Protein AF-A0A504JRM8-F1 (afdb_monomer_lite)

Secondary structure (DSSP, 8-state):
-PPPPPPP--PPPPPP---PPP-PPPTT-PPPPHHHHHHHHHHHHHH-HHHHHHHHHHHHHTSS--HHHHHHHHHHHHHHSTTS-HHHHHHHHHHHHHHHHHHH--GGGSGGGHHHHHHHHHHHHTTSTT--S-B----HHHHHHHHHHHHHH-HHHHHHHHHHHHHTSS--HHHHHHHHHHHHHHSPPPTT-B-HHHHHHHHHHHHHHH--GGGSGGGHHHHHHHHHHIIIIIBTTB-HHHHHHHHHHHHH--

pLDDT: mean 73.64, std 19.09, range [27.38, 95.88]

Sequence (254 aa):
MKRPISQSEERPSPPFKIRATSPGRLWGIKEWTPEELRVILVSYSERFPEEWVAYLGSENDNGFISNAMNAHICSFIEGLFPGFHPKQYRAGAVDFRFANDSSFHFRLWQPENRYQRRKKWLAQIKTGSRSRNGGCEWTDEQTETFLEYMEKTCPDIWSAYRDSYNEVGFLGVGTIQAVKTHVAEVFSLPEDCDCGTIMFGLRELANRRYEFEMLKPENNKKRDVLENEWFNNWRGRITFDEWREQLRRRSIDN

Foldseek 3Di:
DDDDDDDDPPDDDDDDDDDDDDDDDDPPADDQDPVNLVVLQVVCCVVPVPLVVVVLCCCQVQVDDDPVSLVVSLVSSCVVPPDDDSVRSSVSSVVNVVVVCVVPVRPCVDPVNVVVNVVSVVVVVVVDDQAQPEADADDLVLLVVLLVCCVPPVVVLNCQVLVCCQQQNDHFPVSVVVSVVCSCVSDPDDPRHHHPNVVVSNVVSCCVVPVRNCPDPVNVVVNSVSVCCCPPPCVPPDGPVVVSVVSVVVVVVD

Structure (mmCIF, N/CA/C/O backbone):
data_AF-A0A504JRM8-F1
#
_entry.id   AF-A0A504JRM8-F1
#
loop_
_atom_site.group_PDB
_atom_site.id
_atom_site.type_symbol
_atom_site.label_atom_id
_atom_site.label_alt_id
_atom_site.label_comp_id
_atom_site.label_asym_id
_atom_site.label_entity_id
_atom_site.label_seq_id
_atom_site.pdbx_PDB_ins_code
_atom_site.Cartn_x
_atom_site.Cartn_y
_atom_site.Cartn_z
_atom_site.occupancy
_atom_site.B_iso_or_equiv
_atom_site.auth_seq_id
_atom_site.auth_comp_id
_atom_site.auth_asym_id
_atom_site.auth_atom_id
_atom_site.pdbx_PDB_model_num
ATOM 1 N N . MET A 1 1 ? -46.415 32.252 -18.548 1.00 37.38 1 MET A N 1
ATOM 2 C CA . MET A 1 1 ? -45.073 32.876 -18.515 1.00 37.38 1 MET A CA 1
ATOM 3 C C . MET A 1 1 ? -44.223 32.152 -17.478 1.00 37.38 1 MET A C 1
ATOM 5 O O . MET A 1 1 ? -44.506 32.269 -16.294 1.00 37.38 1 MET A O 1
ATOM 9 N N . LYS A 1 2 ? -43.261 31.329 -17.916 1.00 34.09 2 LYS A N 1
ATOM 10 C CA . LYS A 1 2 ? -42.306 30.634 -17.036 1.00 34.09 2 LYS A CA 1
ATOM 11 C C . LYS A 1 2 ? -41.091 31.545 -16.830 1.00 34.09 2 LYS A C 1
ATOM 13 O O . LYS A 1 2 ? -40.550 32.048 -17.809 1.00 34.09 2 LYS A O 1
ATOM 18 N N . ARG A 1 3 ? -40.703 31.778 -15.573 1.00 31.77 3 ARG A N 1
ATOM 19 C CA . ARG A 1 3 ? -39.453 32.472 -15.223 1.00 31.77 3 ARG A CA 1
ATOM 20 C C . ARG A 1 3 ? -38.261 31.577 -15.601 1.00 31.77 3 ARG A C 1
ATOM 22 O O . ARG A 1 3 ? -38.372 30.363 -15.421 1.00 31.77 3 ARG A O 1
ATOM 29 N N . PRO A 1 4 ? -37.157 32.134 -16.120 1.00 32.69 4 PRO A N 1
ATOM 30 C CA . PRO A 1 4 ? -35.960 31.359 -16.407 1.00 32.69 4 PRO A CA 1
ATOM 31 C C . PRO A 1 4 ? -35.308 30.908 -15.097 1.00 32.69 4 PRO A C 1
ATOM 33 O O . PRO A 1 4 ? -35.210 31.673 -14.137 1.00 32.69 4 PRO A O 1
ATOM 36 N N . ILE A 1 5 ? -34.906 29.640 -15.068 1.00 38.12 5 ILE A N 1
ATOM 37 C CA . ILE A 1 5 ? -34.126 29.040 -13.989 1.00 38.12 5 ILE A CA 1
ATOM 38 C C . ILE A 1 5 ? -32.742 29.690 -14.023 1.00 38.12 5 ILE A C 1
ATOM 40 O O . ILE A 1 5 ? -32.076 29.692 -15.057 1.00 38.12 5 ILE A O 1
ATOM 44 N N . SER A 1 6 ? -32.368 30.282 -12.891 1.00 31.78 6 SER A N 1
ATOM 45 C CA . SER A 1 6 ? -31.042 30.825 -12.612 1.00 31.78 6 SER A CA 1
ATOM 46 C C . SER A 1 6 ? -29.978 29.787 -12.948 1.00 31.78 6 SER A C 1
ATOM 48 O O . SER A 1 6 ? -30.025 28.673 -12.431 1.00 31.78 6 SER A O 1
ATOM 50 N N . GLN A 1 7 ? -29.025 30.167 -13.798 1.00 33.75 7 GLN A N 1
ATOM 51 C CA . GLN A 1 7 ? -27.789 29.423 -14.004 1.00 33.75 7 GLN A CA 1
ATOM 52 C C . GLN A 1 7 ? -27.130 29.236 -12.634 1.00 33.75 7 GLN A C 1
ATOM 54 O O . GLN A 1 7 ? -26.836 30.209 -11.941 1.00 33.75 7 GLN A O 1
ATOM 59 N N . SER A 1 8 ? -26.990 27.986 -12.204 1.00 35.31 8 SER A N 1
ATOM 60 C CA . SER A 1 8 ? -26.153 27.631 -11.068 1.00 35.31 8 SER A CA 1
ATOM 61 C C . SER A 1 8 ? -24.718 27.987 -11.433 1.00 35.31 8 SER A C 1
ATOM 63 O O . SER A 1 8 ? -24.188 27.456 -12.407 1.00 35.31 8 SER A O 1
ATOM 65 N N . GLU A 1 9 ? -24.113 28.900 -10.680 1.00 33.00 9 GLU A N 1
ATOM 66 C CA . GLU A 1 9 ? -22.687 29.200 -10.758 1.00 33.00 9 GLU A CA 1
ATOM 67 C C . GLU A 1 9 ? -21.890 27.901 -10.547 1.00 33.00 9 GLU A C 1
ATOM 69 O O . GLU A 1 9 ? -21.820 27.373 -9.435 1.00 33.00 9 GLU A O 1
ATOM 74 N N . GLU A 1 10 ? -21.306 27.363 -11.620 1.00 33.94 10 GLU A N 1
ATOM 75 C CA . GLU A 1 10 ? -20.266 26.338 -11.537 1.00 33.94 10 GLU A CA 1
ATOM 76 C C . GLU A 1 10 ? -19.080 26.936 -10.776 1.00 33.94 10 GLU A C 1
ATOM 78 O O . GLU A 1 10 ? -18.297 27.725 -11.309 1.00 33.94 10 GLU A O 1
ATOM 83 N N . ARG A 1 11 ? -18.958 26.594 -9.491 1.00 32.41 11 ARG A N 1
ATOM 84 C CA . ARG A 1 11 ? -17.777 26.945 -8.703 1.00 32.41 11 ARG A CA 1
ATOM 85 C C . ARG A 1 11 ? -16.588 26.123 -9.216 1.00 32.41 11 ARG A C 1
ATOM 87 O O . ARG A 1 11 ? -16.664 24.894 -9.185 1.00 32.41 11 ARG A O 1
ATOM 94 N N . PRO A 1 12 ? -15.484 26.751 -9.655 1.00 32.44 12 PRO A N 1
ATOM 95 C CA . PRO A 1 12 ? -14.299 26.022 -10.088 1.00 32.44 12 PRO A CA 1
ATOM 96 C C . PRO A 1 12 ? -13.675 25.273 -8.902 1.00 32.44 12 PRO A C 1
ATOM 98 O O . PRO A 1 12 ? -13.418 25.860 -7.850 1.00 32.44 12 PRO A O 1
ATOM 101 N N . SER A 1 13 ? -13.436 23.970 -9.067 1.00 35.25 13 SER A N 1
ATOM 102 C CA . SER A 1 13 ? -12.773 23.138 -8.057 1.00 35.25 13 SER A CA 1
ATOM 103 C C . SER A 1 13 ? -11.339 23.634 -7.789 1.00 35.25 13 SER A C 1
ATOM 105 O O . SER A 1 13 ? -10.616 23.942 -8.742 1.00 35.25 13 SER A O 1
ATOM 107 N N . PRO A 1 14 ? -10.893 23.717 -6.521 1.00 32.62 14 PRO A N 1
ATOM 108 C CA . PRO A 1 14 ? -9.558 24.210 -6.187 1.00 32.62 14 PRO A CA 1
ATOM 109 C C . PRO A 1 14 ? -8.444 23.215 -6.589 1.00 32.62 14 PRO A C 1
ATOM 111 O O . PRO A 1 14 ? -8.686 22.011 -6.680 1.00 32.62 14 PRO A O 1
ATOM 114 N N . PRO A 1 15 ? -7.207 23.693 -6.842 1.00 34.44 15 PRO A N 1
ATOM 115 C CA . PRO A 1 15 ? -6.129 22.883 -7.412 1.00 34.44 15 PRO A CA 1
ATOM 116 C C . PRO A 1 15 ? -5.452 21.962 -6.379 1.00 34.44 15 PRO A C 1
ATOM 118 O O . PRO A 1 15 ? -4.882 22.427 -5.392 1.00 34.44 15 PRO A O 1
ATOM 121 N N . PHE A 1 16 ? -5.443 20.654 -6.650 1.00 30.84 16 PHE A N 1
ATOM 122 C CA . PHE A 1 16 ? -4.738 19.628 -5.866 1.00 30.84 16 PHE A CA 1
ATOM 123 C C . PHE A 1 16 ? -3.201 19.781 -5.925 1.00 30.84 16 PHE A C 1
ATOM 125 O O . PHE A 1 16 ? -2.637 20.125 -6.970 1.00 30.84 16 PHE A O 1
ATOM 132 N N . LYS A 1 17 ? -2.495 19.473 -4.823 1.00 28.88 17 LYS A N 1
ATOM 133 C CA . LYS A 1 17 ? -1.019 19.475 -4.729 1.00 28.88 17 LYS A CA 1
ATOM 134 C C . LYS A 1 17 ? -0.477 18.057 -4.527 1.00 28.88 17 LYS A C 1
ATOM 136 O O . LYS A 1 17 ? -0.634 17.480 -3.467 1.00 28.88 17 LYS A O 1
ATOM 141 N N . ILE A 1 18 ? 0.272 17.549 -5.504 1.00 28.19 18 ILE A N 1
ATOM 142 C CA . ILE A 1 18 ? 0.952 16.244 -5.430 1.00 28.19 18 ILE A CA 1
ATOM 143 C C . ILE A 1 18 ? 2.303 16.403 -4.708 1.00 28.19 18 ILE A C 1
ATOM 145 O O . ILE A 1 18 ? 3.135 17.205 -5.148 1.00 28.19 18 ILE A O 1
ATOM 149 N N . ARG A 1 19 ? 2.574 15.620 -3.651 1.00 29.98 19 ARG A N 1
ATOM 150 C CA . ARG A 1 19 ? 3.914 15.509 -3.033 1.00 29.98 19 ARG A CA 1
ATOM 151 C C . ARG A 1 19 ? 4.417 14.067 -2.911 1.00 29.98 19 ARG A C 1
ATOM 153 O O . ARG A 1 19 ? 3.665 13.107 -2.942 1.00 29.98 19 ARG A O 1
ATOM 160 N N . ALA A 1 20 ? 5.746 13.983 -2.874 1.00 28.62 20 ALA A N 1
ATOM 161 C CA . ALA A 1 20 ? 6.595 12.820 -3.100 1.00 28.62 20 ALA A CA 1
ATOM 162 C C . ALA A 1 20 ? 6.548 11.757 -1.988 1.00 28.62 20 ALA A C 1
ATOM 164 O O . ALA A 1 20 ? 6.492 12.079 -0.806 1.00 28.62 20 ALA A O 1
ATOM 165 N N . THR A 1 21 ? 6.671 10.493 -2.392 1.00 29.95 21 THR A N 1
ATOM 166 C CA . THR A 1 21 ? 6.822 9.316 -1.526 1.00 29.95 21 THR A CA 1
ATOM 167 C C . THR A 1 21 ? 8.210 9.272 -0.872 1.00 29.95 21 THR A C 1
ATOM 169 O O . THR A 1 21 ? 9.218 9.221 -1.580 1.00 29.95 21 THR A O 1
ATOM 172 N N . SER A 1 22 ? 8.259 9.253 0.464 1.00 27.38 22 SER A N 1
ATOM 173 C CA . SER A 1 22 ? 9.453 8.927 1.266 1.00 27.38 22 SER A CA 1
ATOM 174 C C . SER A 1 22 ? 9.619 7.405 1.440 1.00 27.38 22 SER A C 1
ATOM 176 O O . SER A 1 22 ? 8.614 6.691 1.461 1.00 27.38 22 SER A O 1
ATOM 178 N N . PRO A 1 23 ? 10.855 6.887 1.600 1.00 33.84 23 PRO A N 1
ATOM 179 C CA . PRO A 1 23 ? 11.131 5.456 1.696 1.00 33.84 23 PRO A CA 1
ATOM 180 C C . PRO A 1 23 ? 10.987 4.977 3.149 1.00 33.84 23 PRO A C 1
ATOM 182 O O . PRO A 1 23 ? 11.908 5.094 3.953 1.00 33.84 23 PRO A O 1
ATOM 185 N N . GLY A 1 24 ? 9.817 4.454 3.510 1.00 29.56 24 GLY A N 1
ATOM 186 C CA . GLY A 1 24 ? 9.640 3.713 4.761 1.00 29.56 24 GLY A CA 1
ATOM 187 C C . GLY A 1 24 ? 10.030 2.246 4.574 1.00 29.56 24 GLY A C 1
ATOM 188 O O . GLY A 1 24 ? 9.552 1.608 3.639 1.00 29.56 24 GLY A O 1
ATOM 189 N N . ARG A 1 25 ? 10.872 1.699 5.464 1.00 35.66 25 ARG A N 1
ATOM 190 C CA . ARG A 1 25 ? 11.084 0.246 5.608 1.00 35.66 25 ARG A CA 1
ATOM 191 C C . ARG A 1 25 ? 9.723 -0.440 5.771 1.00 35.66 25 ARG A C 1
ATOM 193 O O . ARG A 1 25 ? 9.006 -0.170 6.731 1.00 35.66 25 ARG A O 1
ATOM 200 N N . LEU A 1 26 ? 9.372 -1.307 4.829 1.00 41.09 26 LEU A N 1
ATOM 201 C CA . LEU A 1 26 ? 8.139 -2.089 4.856 1.00 41.09 26 LEU A CA 1
ATOM 202 C C . LEU A 1 26 ? 8.346 -3.319 5.756 1.00 41.09 26 LEU A C 1
ATOM 204 O O . LEU A 1 26 ? 9.207 -4.155 5.485 1.00 41.09 26 LEU A O 1
ATOM 208 N N . TRP A 1 27 ? 7.575 -3.427 6.838 1.00 40.16 27 TRP A N 1
ATOM 209 C CA . TRP A 1 27 ? 7.616 -4.568 7.756 1.00 40.16 27 TRP A CA 1
ATOM 210 C C . TRP A 1 27 ? 7.167 -5.864 7.067 1.00 40.16 27 TRP A C 1
ATOM 212 O O . TRP A 1 27 ? 6.291 -5.871 6.201 1.00 40.16 27 TRP A O 1
ATOM 222 N N . GLY A 1 28 ? 7.783 -6.990 7.443 1.00 53.06 28 GLY A N 1
ATOM 223 C CA . GLY A 1 28 ? 7.467 -8.297 6.863 1.00 53.06 28 GLY A CA 1
ATOM 224 C C . GLY A 1 28 ? 7.901 -8.449 5.405 1.00 53.06 28 GLY A C 1
ATOM 225 O O . GLY A 1 28 ? 7.332 -9.290 4.704 1.00 53.06 28 GLY A O 1
ATOM 226 N N . ILE A 1 29 ? 8.872 -7.651 4.948 1.00 60.09 29 ILE A N 1
ATOM 227 C CA . ILE A 1 29 ? 9.559 -7.819 3.669 1.00 60.09 29 ILE A CA 1
ATOM 228 C C . ILE A 1 29 ? 10.956 -8.406 3.911 1.00 60.09 29 ILE A C 1
ATOM 230 O O . ILE A 1 29 ? 11.669 -7.954 4.802 1.00 60.09 29 ILE A O 1
ATOM 234 N N . LYS A 1 30 ? 11.323 -9.443 3.152 1.00 69.88 30 LYS A N 1
ATOM 235 C CA . LYS A 1 30 ? 12.662 -10.031 3.130 1.00 69.88 30 LYS A CA 1
ATOM 236 C C . LYS A 1 30 ? 13.638 -8.950 2.691 1.00 69.88 30 LYS A C 1
ATOM 238 O O . LYS A 1 30 ? 13.468 -8.365 1.626 1.00 69.88 30 LYS A O 1
ATOM 243 N N . GLU A 1 31 ? 14.666 -8.738 3.498 1.00 73.19 31 GLU A N 1
ATOM 244 C CA . GLU A 1 31 ? 15.833 -7.977 3.076 1.00 73.19 31 GLU A CA 1
ATOM 245 C C . GLU A 1 31 ? 16.634 -8.851 2.101 1.00 73.19 31 GLU A C 1
ATOM 247 O O . GLU A 1 31 ? 17.043 -9.968 2.439 1.00 73.19 31 GLU A O 1
ATOM 252 N N . TRP A 1 32 ? 16.762 -8.382 0.860 1.00 77.19 32 TRP A N 1
ATOM 253 C CA . TRP A 1 32 ? 17.572 -9.029 -0.166 1.00 77.19 32 TRP A CA 1
ATOM 254 C C . TRP A 1 32 ? 19.021 -8.613 0.036 1.00 77.19 32 TRP A C 1
ATOM 256 O O . TRP A 1 32 ? 19.345 -7.426 -0.039 1.00 77.19 32 TRP A O 1
ATOM 266 N N . THR A 1 33 ? 19.895 -9.571 0.339 1.00 83.19 33 THR A N 1
ATOM 267 C CA . THR A 1 33 ? 21.290 -9.229 0.631 1.00 83.19 33 THR A CA 1
ATOM 268 C C . THR A 1 33 ? 22.030 -8.829 -0.649 1.00 83.19 33 THR A C 1
ATOM 270 O O . THR A 1 33 ? 21.639 -9.237 -1.748 1.00 83.19 33 THR A O 1
ATOM 273 N N . PRO A 1 34 ? 23.134 -8.066 -0.552 1.00 80.38 34 PRO A N 1
ATOM 274 C CA . PRO A 1 34 ? 23.966 -7.749 -1.712 1.00 80.38 34 PRO A CA 1
ATOM 275 C C . PRO A 1 34 ? 24.439 -8.988 -2.490 1.00 80.38 34 PRO A C 1
ATOM 277 O O . PRO A 1 34 ? 24.549 -8.948 -3.715 1.00 80.38 34 PRO A O 1
ATOM 280 N N . GLU A 1 35 ? 24.701 -10.099 -1.800 1.00 84.12 35 GLU A N 1
ATOM 281 C CA . GLU A 1 35 ? 25.098 -11.374 -2.401 1.00 84.12 35 GLU A CA 1
ATOM 282 C C . GLU A 1 35 ? 23.948 -11.999 -3.192 1.00 84.12 35 GLU A C 1
ATOM 284 O O . GLU A 1 35 ? 24.145 -12.402 -4.338 1.00 84.12 35 GLU A O 1
ATOM 289 N N . GLU A 1 36 ? 22.742 -12.035 -2.619 1.00 81.75 36 GLU A N 1
ATOM 290 C CA . GLU A 1 36 ? 21.542 -12.524 -3.304 1.00 81.75 36 GLU A CA 1
ATOM 291 C C . GLU A 1 36 ? 21.235 -11.668 -4.536 1.00 81.75 36 GLU A C 1
ATOM 293 O O . GLU A 1 36 ? 21.012 -12.203 -5.621 1.00 81.75 36 GLU A O 1
ATOM 298 N N . LEU A 1 37 ? 21.309 -10.341 -4.405 1.00 85.69 37 LEU A N 1
ATOM 299 C CA . LEU A 1 37 ? 21.118 -9.415 -5.520 1.00 85.69 37 LEU A CA 1
ATOM 300 C C . LEU A 1 37 ? 22.161 -9.627 -6.617 1.00 85.69 37 LEU A C 1
ATOM 302 O O . LEU A 1 37 ? 21.804 -9.641 -7.792 1.00 85.69 37 LEU A O 1
ATOM 306 N N . ARG A 1 38 ? 23.429 -9.867 -6.267 1.00 87.25 38 ARG A N 1
ATOM 307 C CA . ARG A 1 38 ? 24.468 -10.199 -7.251 1.00 87.25 38 ARG A CA 1
ATOM 308 C C . ARG A 1 38 ? 24.140 -11.491 -7.999 1.00 87.25 38 ARG A C 1
ATOM 310 O O . ARG A 1 38 ? 24.273 -11.519 -9.220 1.00 87.25 38 ARG A O 1
ATOM 317 N N . VAL A 1 39 ? 23.697 -12.534 -7.294 1.00 92.88 39 VAL A N 1
ATOM 318 C CA . VAL A 1 39 ? 23.280 -13.801 -7.919 1.00 92.88 39 VAL A CA 1
ATOM 319 C C . VAL A 1 39 ? 22.121 -13.569 -8.883 1.00 92.88 39 VAL A C 1
ATOM 321 O O . VAL A 1 39 ? 22.179 -14.054 -10.012 1.00 92.88 39 VAL A O 1
ATOM 324 N N . ILE A 1 40 ? 21.105 -12.800 -8.478 1.00 90.94 40 ILE A N 1
ATOM 325 C CA . ILE A 1 40 ? 19.962 -12.462 -9.337 1.00 90.94 40 ILE A CA 1
ATOM 326 C C . ILE A 1 40 ? 20.442 -11.709 -10.579 1.00 90.94 40 ILE A C 1
ATOM 328 O O . ILE A 1 40 ? 20.085 -12.092 -11.687 1.00 90.94 40 ILE A O 1
ATOM 332 N N . LEU A 1 41 ? 21.259 -10.667 -10.412 1.00 90.56 41 LEU A N 1
ATOM 333 C CA . LEU A 1 41 ? 21.730 -9.815 -11.506 1.00 90.56 41 LEU A CA 1
ATOM 334 C C . LEU A 1 41 ? 22.521 -10.592 -12.556 1.00 90.56 41 LEU A C 1
ATOM 336 O O . LEU A 1 41 ? 22.186 -10.525 -13.736 1.00 90.56 41 LEU A O 1
ATOM 340 N N . VAL A 1 42 ? 23.538 -11.341 -12.121 1.00 92.94 42 VAL A N 1
ATOM 341 C CA . VAL A 1 42 ? 24.389 -12.135 -13.018 1.00 92.94 42 VAL A CA 1
ATOM 342 C C . VAL A 1 42 ? 23.564 -13.219 -13.706 1.00 92.94 42 VAL A C 1
ATOM 344 O O . VAL A 1 42 ? 23.589 -13.343 -14.925 1.00 92.94 42 VAL A O 1
ATOM 347 N N . SER A 1 43 ? 22.752 -13.953 -12.943 1.00 93.81 43 SER A N 1
ATOM 348 C CA . SER A 1 43 ? 21.949 -15.036 -13.513 1.00 93.81 43 SER A CA 1
ATOM 349 C C . SER A 1 43 ? 20.880 -14.519 -14.481 1.00 93.81 43 SER A C 1
ATOM 351 O O . SER A 1 43 ? 20.549 -15.211 -15.441 1.00 93.81 43 SER A O 1
ATOM 353 N N . TYR A 1 44 ? 20.311 -13.332 -14.235 1.00 94.69 44 TYR A N 1
ATOM 354 C CA . TYR A 1 44 ? 19.308 -12.733 -15.117 1.00 94.69 44 TYR A CA 1
ATOM 355 C C . TYR A 1 44 ? 19.935 -12.277 -16.435 1.00 94.69 44 TYR A C 1
ATOM 357 O O . TYR A 1 44 ? 19.404 -12.598 -17.495 1.00 94.69 44 TYR A O 1
ATOM 365 N N . SER A 1 45 ? 21.073 -11.575 -16.384 1.00 94.00 45 SER A N 1
ATOM 366 C CA . SER A 1 45 ? 21.739 -11.066 -17.589 1.00 94.00 45 SER A CA 1
ATOM 367 C C . SER A 1 45 ? 22.310 -12.181 -18.470 1.00 94.00 45 SER A C 1
ATOM 369 O O . SER A 1 45 ? 22.296 -12.051 -19.692 1.00 94.00 45 SER A O 1
ATOM 371 N N . GLU A 1 46 ? 22.756 -13.291 -17.876 1.00 94.69 46 GLU A N 1
ATOM 372 C CA . GLU A 1 46 ? 23.250 -14.460 -18.612 1.00 94.69 46 GLU A CA 1
ATOM 373 C C . GLU A 1 46 ? 22.125 -15.281 -19.255 1.00 94.69 46 GLU A C 1
ATOM 375 O O . GLU A 1 46 ? 22.276 -15.762 -20.378 1.00 94.69 46 GLU A O 1
ATOM 380 N N . ARG A 1 47 ? 20.995 -15.466 -18.557 1.00 95.06 47 ARG A N 1
ATOM 381 C CA . ARG A 1 47 ? 19.889 -16.318 -19.035 1.00 95.06 47 ARG A CA 1
ATOM 382 C C . ARG A 1 47 ? 18.930 -15.601 -19.980 1.00 95.06 47 ARG A C 1
ATOM 384 O O . ARG A 1 47 ? 18.315 -16.266 -20.808 1.00 95.06 47 ARG A O 1
ATOM 391 N N . PHE A 1 48 ? 18.805 -14.282 -19.850 1.00 95.25 48 PHE A N 1
ATOM 392 C CA . PHE A 1 48 ? 17.850 -13.459 -20.596 1.00 95.25 48 PHE A CA 1
ATOM 393 C C . PHE A 1 48 ? 18.540 -12.230 -21.207 1.00 95.25 48 PHE A C 1
ATOM 395 O O . PHE A 1 48 ? 18.264 -11.096 -20.805 1.00 95.25 48 PHE A O 1
ATOM 402 N N . PRO A 1 49 ? 19.489 -12.417 -22.144 1.00 94.31 49 PRO A N 1
ATOM 403 C CA . PRO A 1 49 ? 20.297 -11.318 -22.669 1.00 94.31 49 PRO A CA 1
ATOM 404 C C . PRO A 1 49 ? 19.469 -10.278 -23.441 1.00 94.31 49 PRO A C 1
ATOM 406 O O . PRO A 1 49 ? 19.763 -9.085 -23.371 1.00 94.31 49 PRO A O 1
ATOM 409 N N . GLU A 1 50 ? 18.415 -10.692 -24.147 1.00 93.81 50 GLU A N 1
ATOM 410 C CA . GLU A 1 50 ? 17.552 -9.777 -24.904 1.00 93.81 50 GLU A CA 1
ATOM 411 C C . GLU A 1 50 ? 16.663 -8.947 -23.969 1.00 93.81 50 GLU A C 1
ATOM 413 O O . GLU A 1 50 ? 16.589 -7.720 -24.085 1.00 93.81 50 GLU A O 1
ATOM 418 N N . GLU A 1 51 ? 16.045 -9.593 -22.981 1.00 92.31 51 GLU A N 1
ATOM 419 C CA . GLU A 1 51 ? 15.247 -8.937 -21.951 1.00 92.31 51 GLU A CA 1
ATOM 420 C C . GLU A 1 51 ? 16.107 -8.028 -21.077 1.00 92.31 51 GLU A C 1
ATOM 422 O O . GLU A 1 51 ? 15.635 -6.981 -20.636 1.00 92.31 51 GLU A O 1
ATOM 427 N N . TRP A 1 52 ? 17.368 -8.393 -20.846 1.00 92.94 52 TRP A N 1
ATOM 428 C CA . TRP A 1 52 ? 18.342 -7.567 -20.145 1.00 92.94 52 TRP A CA 1
ATOM 429 C C . TRP A 1 52 ? 18.650 -6.275 -20.904 1.00 92.94 52 TRP A C 1
ATOM 431 O O . TRP A 1 52 ? 18.579 -5.190 -20.324 1.00 92.94 52 TRP A O 1
ATOM 441 N N . VAL A 1 53 ? 18.910 -6.357 -22.212 1.00 93.19 53 VAL A N 1
ATOM 442 C CA . VAL A 1 53 ? 19.100 -5.167 -23.057 1.00 93.19 53 VAL A CA 1
ATOM 443 C C . VAL A 1 53 ? 17.832 -4.307 -23.073 1.00 93.19 53 VAL A C 1
ATOM 445 O O . VAL A 1 53 ? 17.909 -3.088 -22.897 1.00 93.19 53 VAL A O 1
ATOM 448 N N . ALA A 1 54 ? 16.656 -4.924 -23.209 1.00 89.19 54 ALA A N 1
ATOM 449 C CA . ALA A 1 54 ? 15.376 -4.217 -23.181 1.00 89.19 54 ALA A CA 1
ATOM 450 C C . ALA A 1 54 ? 15.095 -3.552 -21.820 1.00 89.19 54 ALA A C 1
ATOM 452 O O . ALA A 1 54 ? 14.559 -2.439 -21.768 1.00 89.19 54 ALA A O 1
ATOM 453 N N . TYR A 1 55 ? 15.470 -4.208 -20.720 1.00 90.25 55 TYR A N 1
ATOM 454 C CA . TYR A 1 55 ? 15.397 -3.682 -19.360 1.00 90.25 55 TYR A CA 1
ATOM 455 C C . TYR A 1 55 ? 16.279 -2.438 -19.200 1.00 90.25 55 TYR A C 1
ATOM 457 O O . TYR A 1 55 ? 15.771 -1.384 -18.812 1.00 90.25 55 TYR A O 1
ATOM 465 N N . LEU A 1 56 ? 17.564 -2.530 -19.564 1.00 90.62 56 LEU A N 1
ATOM 466 C CA . LEU A 1 56 ? 18.509 -1.414 -19.461 1.00 90.62 56 LEU A CA 1
ATOM 467 C C . LEU A 1 56 ? 18.066 -0.219 -20.313 1.00 90.62 56 LEU A C 1
ATOM 469 O O . LEU A 1 56 ? 18.068 0.913 -19.828 1.00 90.62 56 LEU A O 1
ATOM 473 N N . GLY A 1 57 ? 17.623 -0.469 -21.550 1.00 86.31 57 GLY A N 1
ATOM 474 C CA . GLY A 1 57 ? 17.066 0.570 -22.417 1.00 86.31 57 GLY A CA 1
ATOM 475 C C . GLY A 1 57 ? 15.825 1.222 -21.805 1.00 86.31 57 GLY A C 1
ATOM 476 O O . GLY A 1 57 ? 15.716 2.444 -21.766 1.00 86.31 57 GLY A O 1
ATOM 477 N N . SER A 1 58 ? 14.913 0.431 -21.236 1.00 80.44 58 SER A N 1
ATOM 478 C CA . SER A 1 58 ? 13.698 0.956 -20.600 1.00 80.44 58 SER A CA 1
ATOM 479 C C . SER A 1 58 ? 14.003 1.816 -19.371 1.00 80.44 58 SER A C 1
ATOM 481 O O . SER A 1 58 ? 13.444 2.905 -19.229 1.00 80.44 58 SER A O 1
ATOM 483 N N . GLU A 1 59 ? 14.907 1.386 -18.494 1.00 80.25 59 GLU A N 1
ATOM 484 C CA . GLU A 1 59 ? 15.272 2.169 -17.309 1.00 80.25 59 GLU A CA 1
ATOM 485 C C . GLU A 1 59 ? 16.042 3.444 -17.665 1.00 80.25 59 GLU A C 1
ATOM 487 O O . GLU A 1 59 ? 15.748 4.515 -17.124 1.00 80.25 59 GLU A O 1
ATOM 492 N N . ASN A 1 60 ? 16.969 3.372 -18.621 1.00 80.00 60 ASN A N 1
ATOM 493 C CA . ASN A 1 60 ? 17.738 4.534 -19.049 1.00 80.00 60 ASN A CA 1
ATOM 494 C C . ASN A 1 60 ? 16.881 5.554 -19.812 1.00 80.00 60 ASN A C 1
ATOM 496 O O . ASN A 1 60 ? 16.948 6.758 -19.540 1.00 80.00 60 ASN A O 1
ATOM 500 N N . ASP A 1 61 ? 16.047 5.073 -20.736 1.00 78.44 61 ASP A N 1
ATOM 501 C CA . ASP A 1 61 ? 15.330 5.924 -21.679 1.00 78.44 61 ASP A CA 1
ATOM 502 C C . ASP A 1 61 ? 13.929 6.276 -21.207 1.00 78.44 61 ASP A C 1
ATOM 504 O O . ASP A 1 61 ? 13.417 7.311 -21.619 1.00 78.44 61 ASP A O 1
ATOM 508 N N . ASN A 1 62 ? 13.300 5.496 -20.325 1.00 70.56 62 ASN A N 1
ATOM 509 C CA . ASN A 1 62 ? 11.956 5.784 -19.809 1.00 70.56 62 ASN A CA 1
ATOM 510 C C . ASN A 1 62 ? 11.895 6.001 -18.291 1.00 70.56 62 ASN A C 1
ATOM 512 O O . ASN A 1 62 ? 11.019 6.734 -17.822 1.00 70.56 62 ASN A O 1
ATOM 516 N N . GLY A 1 63 ? 12.853 5.465 -17.530 1.00 69.19 63 GLY A N 1
ATOM 517 C CA . GLY A 1 63 ? 12.886 5.580 -16.067 1.00 69.19 63 GLY A CA 1
ATOM 518 C C . GLY A 1 63 ? 11.846 4.702 -15.369 1.00 69.19 63 GLY A C 1
ATOM 519 O O . GLY A 1 63 ? 11.476 4.979 -14.225 1.00 69.19 63 GLY A O 1
ATOM 520 N N . PHE A 1 64 ? 11.324 3.706 -16.085 1.00 71.12 64 PHE A N 1
ATOM 521 C CA . PHE A 1 64 ? 10.426 2.669 -15.597 1.00 71.12 64 PHE A CA 1
ATOM 522 C C . PHE A 1 64 ? 10.468 1.461 -16.538 1.00 71.12 64 PHE A C 1
ATOM 524 O O . PHE A 1 64 ? 10.847 1.568 -17.705 1.00 71.12 64 PHE A O 1
ATOM 531 N N . ILE A 1 65 ? 9.978 0.328 -16.043 1.00 72.75 65 ILE A N 1
ATOM 532 C CA . ILE A 1 65 ? 9.758 -0.899 -16.813 1.00 72.75 65 ILE A CA 1
ATOM 533 C C . ILE A 1 65 ? 8.260 -1.204 -16.898 1.00 72.75 65 ILE A C 1
ATOM 535 O O . ILE A 1 65 ? 7.464 -0.710 -16.099 1.00 72.75 65 ILE A O 1
ATOM 539 N N . SER A 1 66 ? 7.852 -2.003 -17.883 1.00 70.94 66 SER A N 1
ATOM 540 C CA . SER A 1 66 ? 6.458 -2.439 -18.007 1.00 70.94 66 SER A CA 1
ATOM 541 C C . SER A 1 66 ? 6.065 -3.411 -16.886 1.00 70.94 66 SER A C 1
ATOM 543 O O . SER A 1 66 ? 6.915 -4.087 -16.304 1.00 70.94 66 SER A O 1
ATOM 545 N N . ASN A 1 67 ? 4.760 -3.552 -16.622 1.00 70.31 67 ASN A N 1
ATOM 546 C CA . ASN A 1 67 ? 4.261 -4.563 -15.679 1.00 70.31 67 ASN A CA 1
ATOM 547 C C . ASN A 1 67 ? 4.654 -5.988 -16.097 1.00 70.31 67 ASN A C 1
ATOM 549 O O . ASN A 1 67 ? 4.926 -6.814 -15.232 1.00 70.31 67 ASN A O 1
ATOM 553 N N . ALA A 1 68 ? 4.714 -6.260 -17.405 1.00 76.25 68 ALA A N 1
ATOM 554 C CA . ALA A 1 68 ? 5.156 -7.545 -17.938 1.00 76.25 68 ALA A CA 1
ATOM 555 C C . ALA A 1 68 ? 6.635 -7.811 -17.618 1.00 76.25 68 ALA A C 1
ATOM 557 O O . ALA A 1 68 ? 6.958 -8.875 -17.103 1.00 76.25 68 ALA A O 1
ATOM 558 N N . MET A 1 69 ? 7.513 -6.821 -17.824 1.00 77.50 69 MET A N 1
ATOM 559 C CA . MET A 1 69 ? 8.932 -6.920 -17.460 1.00 77.50 69 MET A CA 1
ATOM 560 C C . MET A 1 69 ? 9.107 -7.092 -15.944 1.00 77.50 69 MET A C 1
ATOM 562 O O . MET A 1 69 ? 9.871 -7.939 -15.493 1.00 77.50 69 MET A O 1
ATOM 566 N N . ASN A 1 70 ? 8.346 -6.346 -15.137 1.00 77.88 70 ASN A N 1
ATOM 567 C CA . ASN A 1 70 ? 8.384 -6.489 -13.683 1.00 77.88 70 ASN A CA 1
ATOM 568 C C . ASN A 1 70 ? 7.914 -7.882 -13.223 1.00 77.88 70 ASN A C 1
ATOM 570 O O . ASN A 1 70 ? 8.518 -8.468 -12.330 1.00 77.88 70 ASN A O 1
ATOM 574 N N . ALA A 1 71 ? 6.856 -8.427 -13.833 1.00 78.50 71 ALA A N 1
ATOM 575 C CA . ALA A 1 71 ? 6.371 -9.775 -13.543 1.00 78.50 71 ALA A CA 1
ATOM 576 C C . ALA A 1 71 ? 7.383 -10.851 -13.964 1.00 78.50 71 ALA A C 1
ATOM 578 O O . ALA A 1 71 ? 7.583 -11.810 -13.222 1.00 78.50 71 ALA A O 1
ATOM 579 N N . HIS A 1 72 ? 8.056 -10.658 -15.101 1.00 88.50 72 HIS A N 1
ATOM 580 C CA . HIS A 1 72 ? 9.122 -11.539 -15.572 1.00 88.50 72 HIS A CA 1
ATOM 581 C C . HIS A 1 72 ? 10.288 -11.599 -14.574 1.00 88.50 72 HIS A C 1
ATOM 583 O O . HIS A 1 72 ? 10.663 -12.682 -14.133 1.00 88.50 72 HIS A O 1
ATOM 589 N N . ILE A 1 73 ? 10.785 -10.440 -14.122 1.00 86.00 73 ILE A N 1
ATOM 590 C CA . ILE A 1 73 ? 11.832 -10.354 -13.089 1.00 86.00 73 ILE A CA 1
ATOM 591 C C . ILE A 1 73 ? 11.368 -11.023 -11.786 1.00 86.00 73 ILE A C 1
ATOM 593 O O . ILE A 1 73 ? 12.110 -11.813 -11.208 1.00 86.00 73 ILE A O 1
ATOM 597 N N . CYS A 1 74 ? 10.133 -10.768 -11.337 1.00 86.00 74 CYS A N 1
ATOM 598 C CA . CYS A 1 74 ? 9.586 -11.417 -10.138 1.00 86.00 74 CYS A CA 1
ATOM 599 C C . CYS A 1 74 ? 9.577 -12.948 -10.271 1.00 86.00 74 CYS A C 1
ATOM 601 O O . CYS A 1 74 ? 10.042 -13.637 -9.367 1.00 86.00 74 CYS A O 1
ATOM 603 N N . SER A 1 75 ? 9.074 -13.468 -11.395 1.00 91.31 75 SER A N 1
ATOM 604 C CA . SER A 1 75 ? 9.005 -14.909 -11.664 1.00 91.31 75 SER A CA 1
ATOM 605 C C . SER A 1 75 ? 10.393 -15.540 -11.741 1.00 91.31 75 SER A C 1
ATOM 607 O O . SER A 1 75 ? 10.577 -16.678 -11.313 1.00 91.31 75 SER A O 1
ATOM 609 N N . PHE A 1 76 ? 11.380 -14.812 -12.263 1.00 95.44 76 PHE A N 1
ATOM 610 C CA . PHE A 1 76 ? 12.757 -15.276 -12.284 1.00 95.44 76 PHE A CA 1
ATOM 611 C C . PHE A 1 76 ? 13.354 -15.388 -10.878 1.00 95.44 76 PHE A C 1
ATOM 613 O O . PHE A 1 76 ? 13.949 -16.411 -10.538 1.00 95.44 76 PHE A O 1
ATOM 620 N N . ILE A 1 77 ? 13.168 -14.356 -10.050 1.00 91.62 77 ILE A N 1
ATOM 621 C CA . ILE A 1 77 ? 13.634 -14.355 -8.659 1.00 91.62 77 ILE A CA 1
ATOM 622 C C . ILE A 1 77 ? 12.970 -15.495 -7.878 1.00 91.62 77 ILE A C 1
ATOM 624 O O . ILE A 1 77 ? 13.643 -16.180 -7.111 1.00 91.62 77 ILE A O 1
ATOM 628 N N . GLU A 1 78 ? 11.677 -15.736 -8.103 1.00 91.62 78 GLU A N 1
ATOM 629 C CA . GLU A 1 78 ? 10.952 -16.878 -7.537 1.00 91.62 78 GLU A CA 1
ATOM 630 C C . GLU A 1 78 ? 11.566 -18.221 -7.947 1.00 91.62 78 GLU A C 1
ATOM 632 O O . GLU A 1 78 ? 11.744 -19.093 -7.098 1.00 91.62 78 GLU A O 1
ATOM 637 N N . GLY A 1 79 ? 11.967 -18.370 -9.212 1.00 91.50 79 GLY A N 1
ATOM 638 C CA . GLY A 1 79 ? 12.658 -19.567 -9.690 1.00 91.50 79 GLY A CA 1
ATOM 639 C C . GLY A 1 79 ? 14.043 -19.782 -9.066 1.00 91.50 79 GLY A C 1
ATOM 640 O O . GLY A 1 79 ? 14.444 -20.926 -8.857 1.00 91.50 79 GLY A O 1
ATOM 641 N N . LEU A 1 80 ? 14.777 -18.708 -8.757 1.00 91.94 80 LEU A N 1
ATOM 642 C CA . LEU A 1 80 ? 16.083 -18.791 -8.090 1.00 91.94 80 LEU A CA 1
ATOM 643 C C . LEU A 1 80 ? 15.968 -19.048 -6.583 1.00 91.94 80 LEU A C 1
ATOM 645 O O . LEU A 1 80 ? 16.783 -19.774 -6.019 1.00 91.94 80 LEU A O 1
ATOM 649 N N . PHE A 1 81 ? 14.968 -18.448 -5.938 1.00 89.00 81 PHE A N 1
ATOM 650 C CA . PHE A 1 81 ? 14.767 -18.505 -4.494 1.00 89.00 81 PHE A CA 1
ATOM 651 C C . PHE A 1 81 ? 13.310 -18.872 -4.167 1.00 89.00 81 PHE A C 1
ATOM 653 O O . PHE A 1 81 ? 12.514 -18.004 -3.780 1.00 89.00 81 PHE A O 1
ATOM 660 N N . PRO A 1 82 ? 12.925 -20.147 -4.333 1.00 88.81 82 PRO A N 1
ATOM 661 C CA . PRO A 1 82 ? 11.547 -20.576 -4.136 1.00 88.81 82 PRO A CA 1
ATOM 662 C C . PRO A 1 82 ? 11.140 -20.551 -2.657 1.00 88.81 82 PRO A C 1
ATOM 664 O O . PRO A 1 82 ? 11.969 -20.682 -1.757 1.00 88.81 82 PRO A O 1
ATOM 667 N N . GLY A 1 83 ? 9.833 -20.439 -2.407 1.00 76.06 83 GLY A N 1
ATOM 668 C CA . GLY A 1 83 ? 9.247 -20.589 -1.069 1.00 76.06 83 GLY A CA 1
ATOM 669 C C . GLY A 1 83 ? 8.957 -19.287 -0.318 1.00 76.06 83 GLY A C 1
ATOM 670 O O . GLY A 1 83 ? 8.547 -19.336 0.841 1.00 76.06 83 GLY A O 1
ATOM 671 N N . PHE A 1 84 ? 9.114 -18.123 -0.954 1.00 72.69 84 PHE A N 1
ATOM 672 C CA . PHE A 1 84 ? 8.704 -16.843 -0.381 1.00 72.69 84 PHE A CA 1
ATOM 673 C C . PHE A 1 84 ? 7.298 -16.425 -0.832 1.00 72.69 84 PHE A C 1
ATOM 675 O O . PHE A 1 84 ? 6.763 -16.872 -1.840 1.00 72.69 84 PHE A O 1
ATOM 682 N N . HIS A 1 85 ? 6.680 -15.522 -0.070 1.00 75.62 85 HIS A N 1
ATOM 683 C CA . HIS A 1 85 ? 5.392 -14.933 -0.440 1.00 75.62 85 HIS A CA 1
ATOM 684 C C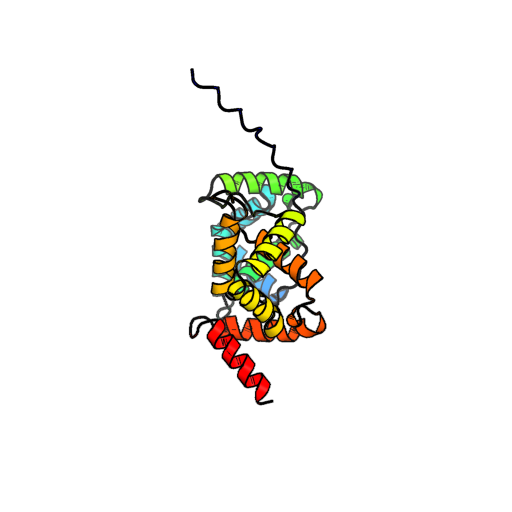 . HIS A 1 85 ? 5.546 -14.000 -1.665 1.00 75.62 85 HIS A C 1
ATOM 686 O O . HIS A 1 85 ? 6.537 -13.268 -1.723 1.00 75.62 85 HIS A O 1
ATOM 692 N N . PRO A 1 86 ? 4.548 -13.874 -2.568 1.00 71.75 86 PRO A N 1
ATOM 693 C CA . PRO A 1 86 ? 4.623 -13.014 -3.762 1.00 71.75 86 PRO A CA 1
ATOM 694 C C . PRO A 1 86 ? 5.052 -11.559 -3.514 1.00 71.75 86 PRO A C 1
ATOM 696 O O . PRO A 1 86 ? 5.694 -10.925 -4.350 1.00 71.75 86 PRO A O 1
ATOM 699 N N . LYS A 1 87 ? 4.721 -11.013 -2.337 1.00 69.25 87 LYS A N 1
ATOM 700 C CA . LYS A 1 87 ? 5.149 -9.665 -1.917 1.00 69.25 87 LYS A CA 1
ATOM 701 C C . LYS A 1 87 ? 6.676 -9.526 -1.795 1.00 69.25 87 LYS A C 1
ATOM 703 O O . LYS A 1 87 ? 7.195 -8.450 -2.064 1.00 69.25 87 LYS A O 1
ATOM 708 N N . GLN A 1 88 ? 7.375 -10.608 -1.442 1.00 74.81 88 GLN A N 1
ATOM 709 C CA . GLN A 1 88 ? 8.835 -10.640 -1.321 1.00 74.81 88 GLN A CA 1
ATOM 710 C C . GLN A 1 88 ? 9.511 -10.586 -2.678 1.00 74.81 88 GLN A C 1
ATOM 712 O O . GLN A 1 88 ? 10.478 -9.854 -2.847 1.00 74.81 88 GLN A O 1
ATOM 717 N N . TYR A 1 89 ? 8.960 -11.295 -3.661 1.00 77.88 89 TYR A N 1
ATOM 718 C CA . TYR A 1 89 ? 9.463 -11.259 -5.030 1.00 77.88 89 TYR A CA 1
ATOM 719 C C . TYR A 1 89 ? 9.268 -9.888 -5.672 1.00 77.88 89 TYR A C 1
ATOM 721 O O . TYR A 1 89 ? 10.160 -9.395 -6.355 1.00 77.88 89 TYR A O 1
ATOM 729 N N . ARG A 1 90 ? 8.155 -9.208 -5.363 1.00 73.38 90 ARG A N 1
ATOM 730 C CA . ARG A 1 90 ? 7.958 -7.807 -5.765 1.00 73.38 90 ARG A CA 1
ATOM 731 C C . ARG A 1 90 ? 8.985 -6.870 -5.134 1.00 73.38 90 ARG A C 1
ATOM 733 O O . ARG A 1 90 ? 9.470 -5.984 -5.825 1.00 73.38 90 ARG A O 1
ATOM 740 N N . ALA A 1 91 ? 9.322 -7.063 -3.859 1.00 71.19 91 ALA A N 1
ATOM 741 C CA . ALA A 1 91 ? 10.392 -6.303 -3.217 1.00 71.19 91 ALA A CA 1
ATOM 742 C C . ALA A 1 91 ? 11.762 -6.609 -3.841 1.00 71.19 91 ALA A C 1
ATOM 744 O O . ALA A 1 91 ? 12.497 -5.686 -4.164 1.00 71.19 91 ALA A O 1
ATOM 745 N N . GLY A 1 92 ? 12.050 -7.879 -4.136 1.00 75.44 92 GLY A N 1
ATOM 746 C CA . GLY A 1 92 ? 13.290 -8.284 -4.803 1.00 75.44 92 GLY A CA 1
ATOM 747 C C . GLY A 1 92 ? 13.431 -7.685 -6.196 1.00 75.44 92 GLY A C 1
ATOM 748 O O . GLY A 1 92 ? 14.513 -7.250 -6.569 1.00 75.44 92 GLY A O 1
ATOM 749 N N . ALA A 1 93 ? 12.332 -7.570 -6.946 1.00 79.44 93 ALA A N 1
ATOM 750 C CA . ALA A 1 93 ? 12.327 -6.869 -8.226 1.00 79.44 93 ALA A CA 1
ATOM 751 C C . ALA A 1 93 ? 12.588 -5.359 -8.072 1.00 79.44 93 ALA A C 1
ATOM 753 O O . ALA A 1 93 ? 13.167 -4.750 -8.965 1.00 7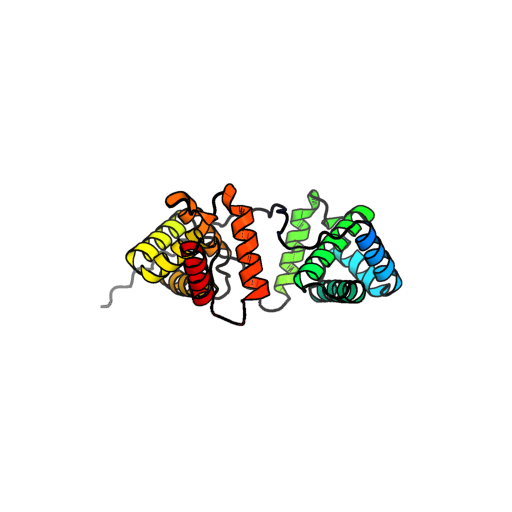9.44 93 ALA A O 1
ATOM 754 N N . VAL A 1 94 ? 12.201 -4.740 -6.952 1.00 74.12 94 VAL A N 1
ATOM 755 C CA . VAL A 1 94 ? 12.551 -3.342 -6.651 1.00 74.12 94 VAL A CA 1
ATOM 756 C C . VAL A 1 94 ? 14.037 -3.221 -6.308 1.00 74.12 94 VAL A C 1
ATOM 758 O O . VAL A 1 94 ? 14.723 -2.391 -6.906 1.00 74.12 94 VAL A O 1
ATOM 761 N N . ASP A 1 95 ? 14.553 -4.073 -5.424 1.00 73.19 95 ASP A N 1
ATOM 762 C CA . ASP A 1 95 ? 15.962 -4.057 -5.008 1.00 73.19 95 ASP A CA 1
ATOM 763 C C . ASP A 1 95 ? 16.909 -4.389 -6.172 1.00 73.19 95 ASP A C 1
ATOM 765 O O . ASP A 1 95 ? 17.942 -3.742 -6.341 1.00 73.19 95 ASP A O 1
ATOM 769 N N . PHE A 1 96 ? 16.507 -5.302 -7.060 1.00 82.31 96 PHE A N 1
ATOM 770 C CA . PHE A 1 96 ? 17.174 -5.570 -8.337 1.00 82.31 96 PHE A CA 1
ATOM 771 C C . PHE A 1 96 ? 1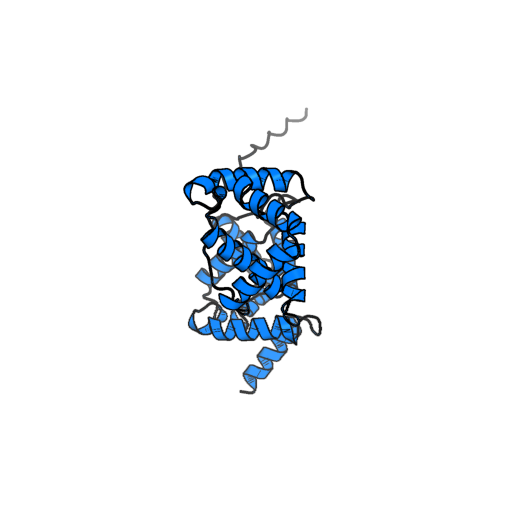7.355 -4.297 -9.174 1.00 82.31 96 PHE A C 1
ATOM 773 O O . PHE A 1 96 ? 18.411 -4.078 -9.771 1.00 82.31 96 PHE A O 1
ATOM 780 N N . ARG A 1 97 ? 16.341 -3.425 -9.218 1.00 79.62 97 ARG A N 1
ATOM 781 C CA . ARG A 1 97 ? 16.403 -2.179 -9.996 1.00 79.62 97 ARG A CA 1
ATOM 782 C C . ARG A 1 97 ? 17.342 -1.157 -9.356 1.00 79.62 97 ARG A C 1
ATOM 784 O O . ARG A 1 97 ? 18.136 -0.545 -10.066 1.00 79.62 97 ARG A O 1
ATOM 791 N N . PHE A 1 98 ? 17.319 -1.023 -8.029 1.00 72.06 98 PHE A N 1
ATOM 792 C CA . PHE A 1 98 ? 18.243 -0.144 -7.298 1.00 72.06 98 PHE A CA 1
ATOM 793 C C . PHE A 1 98 ? 19.705 -0.608 -7.375 1.00 72.06 98 PHE A C 1
ATOM 795 O O . PHE A 1 98 ? 20.609 0.216 -7.536 1.00 72.06 98 PHE A O 1
ATOM 802 N N . ALA A 1 99 ? 19.951 -1.918 -7.314 1.00 77.38 99 ALA A N 1
ATOM 803 C CA . ALA A 1 99 ? 21.292 -2.478 -7.472 1.00 77.38 99 ALA A CA 1
ATOM 804 C C . ALA A 1 99 ? 21.868 -2.193 -8.874 1.00 77.38 99 ALA A C 1
ATOM 806 O O . ALA A 1 99 ? 23.052 -1.883 -9.025 1.00 77.38 99 ALA A O 1
ATOM 807 N N . ASN A 1 100 ? 21.008 -2.217 -9.894 1.00 73.12 100 ASN A N 1
ATOM 808 C CA . ASN A 1 100 ? 21.366 -1.820 -11.250 1.00 73.12 100 ASN A CA 1
ATOM 809 C C . ASN A 1 100 ? 21.635 -0.327 -11.390 1.00 73.12 100 ASN A C 1
ATOM 811 O O . ASN A 1 100 ? 22.640 0.042 -11.986 1.00 73.12 100 ASN A O 1
ATOM 815 N N . ASP A 1 101 ? 20.792 0.538 -10.829 1.00 72.50 101 ASP A N 1
ATOM 816 C CA . ASP A 1 101 ? 21.037 1.984 -10.878 1.00 72.50 101 ASP A CA 1
ATOM 817 C C . ASP A 1 101 ? 22.371 2.360 -10.217 1.00 72.50 101 ASP A C 1
ATOM 819 O O . ASP A 1 101 ? 23.118 3.180 -10.743 1.00 72.50 101 ASP A O 1
ATOM 823 N N . SER A 1 102 ? 22.729 1.671 -9.131 1.00 68.12 102 SER A N 1
ATOM 824 C CA . SER A 1 102 ? 24.030 1.836 -8.469 1.00 68.12 102 SER A CA 1
ATOM 825 C C . SER A 1 102 ? 25.221 1.475 -9.372 1.00 68.12 102 SER A C 1
ATOM 827 O O . SER A 1 102 ? 26.325 1.951 -9.128 1.00 68.12 102 SER A O 1
ATOM 829 N N . SER A 1 103 ? 25.008 0.641 -10.397 1.00 77.38 103 SER A N 1
ATOM 830 C CA . SER A 1 103 ? 26.048 0.159 -11.319 1.00 77.38 103 SER A CA 1
ATOM 831 C C . SER A 1 103 ? 26.052 0.896 -12.664 1.00 77.38 103 SER A C 1
ATOM 833 O O . SER A 1 103 ? 27.109 1.105 -13.253 1.00 77.38 103 SER A O 1
ATOM 835 N N . PHE A 1 104 ? 24.877 1.280 -13.165 1.00 77.56 104 PHE A N 1
ATOM 836 C CA . PHE A 1 104 ? 24.688 1.840 -14.508 1.00 77.56 104 PHE A CA 1
ATOM 837 C C . PHE A 1 104 ? 24.336 3.329 -14.509 1.00 77.56 104 PHE A C 1
ATOM 839 O O . PHE A 1 104 ? 24.376 3.950 -15.569 1.00 77.56 104 PHE A O 1
ATOM 846 N N . HIS A 1 105 ? 24.011 3.905 -13.347 1.00 75.00 105 HIS A N 1
ATOM 847 C CA . HIS A 1 105 ? 23.656 5.313 -13.174 1.00 75.00 105 HIS A CA 1
ATOM 848 C C . HIS A 1 105 ? 22.610 5.783 -14.189 1.00 75.00 105 HIS A C 1
ATOM 850 O O . HIS A 1 105 ? 22.869 6.668 -15.012 1.00 75.00 105 HIS A O 1
ATOM 856 N N . PHE A 1 106 ? 21.414 5.189 -14.152 1.00 77.38 106 PHE A N 1
ATOM 857 C CA . PHE A 1 106 ? 20.406 5.443 -15.175 1.00 77.38 106 PHE A CA 1
ATOM 858 C C . PHE A 1 106 ? 20.073 6.931 -15.236 1.00 77.38 106 PHE A C 1
ATOM 860 O O . PHE A 1 106 ? 19.724 7.570 -14.235 1.00 77.38 106 PHE A O 1
ATOM 867 N N . ARG A 1 107 ? 20.144 7.501 -16.443 1.00 79.31 107 ARG A N 1
ATOM 868 C CA . ARG A 1 107 ? 19.988 8.945 -16.638 1.00 79.31 107 ARG A CA 1
ATOM 869 C C . ARG A 1 107 ? 18.676 9.458 -16.049 1.00 79.31 107 ARG A C 1
ATOM 871 O O . ARG A 1 107 ? 18.660 10.472 -15.354 1.00 79.31 107 ARG A O 1
ATOM 878 N N . LEU A 1 108 ? 17.565 8.764 -16.298 1.00 69.38 108 LEU A N 1
ATOM 879 C CA . LEU A 1 108 ? 16.243 9.194 -15.831 1.00 69.38 108 LEU A CA 1
ATOM 880 C C . LEU A 1 108 ? 15.984 8.969 -14.340 1.00 69.38 108 LEU A C 1
ATOM 882 O O . LEU A 1 108 ? 15.001 9.500 -13.810 1.00 69.38 108 LEU A O 1
ATOM 886 N N . TRP A 1 109 ? 16.855 8.231 -13.656 1.00 66.88 109 TRP A N 1
ATOM 887 C CA . TRP A 1 109 ? 16.758 8.020 -12.218 1.00 66.88 109 TRP A CA 1
ATOM 888 C C . TRP A 1 109 ? 17.319 9.188 -11.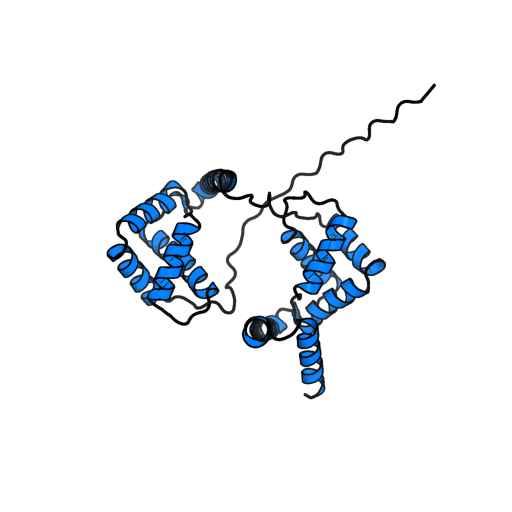411 1.00 66.88 109 TRP A C 1
ATOM 890 O O . TRP A 1 109 ? 16.812 9.454 -10.315 1.00 66.88 109 TRP A O 1
ATOM 900 N N . GLN A 1 110 ? 18.233 9.956 -12.010 1.00 67.56 110 GLN A N 1
ATOM 901 C CA . GLN A 1 110 ? 18.857 11.117 -11.386 1.00 67.56 110 GLN A CA 1
ATOM 902 C C . GLN A 1 110 ? 17.822 12.181 -10.956 1.00 67.56 110 GLN A C 1
ATOM 904 O O . GLN A 1 110 ? 16.773 12.336 -11.610 1.00 67.56 110 GLN A O 1
ATOM 909 N N . PRO A 1 111 ? 18.063 12.910 -9.847 1.00 56.28 111 PRO A N 1
ATOM 910 C CA . PRO A 1 111 ? 17.113 13.878 -9.296 1.00 56.28 111 PRO A CA 1
ATOM 911 C C . PRO A 1 111 ? 16.641 14.943 -10.296 1.00 56.28 111 PRO A C 1
ATOM 913 O O . PRO A 1 111 ? 15.469 15.328 -10.281 1.00 56.28 111 PRO A O 1
ATOM 916 N N . GLU A 1 112 ? 17.512 15.367 -11.204 1.00 56.75 112 GLU A N 1
ATOM 917 C CA . GLU A 1 112 ? 17.275 16.430 -12.186 1.00 56.75 112 GLU A CA 1
ATOM 918 C C . GLU A 1 112 ? 16.255 15.996 -13.249 1.00 56.75 112 GLU A C 1
ATOM 920 O O . GLU A 1 112 ? 15.516 16.811 -13.801 1.00 56.75 112 GLU A O 1
ATOM 925 N N . ASN A 1 113 ? 16.144 14.687 -13.494 1.00 50.34 113 ASN A N 1
ATOM 926 C CA . ASN A 1 113 ? 15.269 14.116 -14.516 1.00 50.34 113 ASN A CA 1
ATOM 927 C C . ASN A 1 113 ? 13.902 13.662 -13.970 1.00 50.34 113 ASN A C 1
ATOM 929 O O . ASN A 1 113 ? 13.087 13.103 -14.712 1.00 50.34 113 ASN A O 1
ATOM 933 N N . ARG A 1 114 ? 13.589 13.945 -12.694 1.00 53.22 114 ARG A N 1
ATOM 934 C CA . ARG A 1 114 ? 12.300 13.600 -12.054 1.00 53.22 114 ARG A CA 1
ATOM 935 C C . ARG A 1 114 ? 11.083 14.069 -12.858 1.00 53.22 114 ARG A C 1
ATOM 937 O O . ARG A 1 114 ? 10.141 13.298 -13.044 1.00 53.22 114 ARG A O 1
ATOM 944 N N . TYR A 1 115 ? 11.102 15.304 -13.369 1.00 51.03 115 TYR A N 1
ATOM 945 C CA . TYR A 1 115 ? 9.992 15.850 -14.162 1.00 51.03 115 TYR A CA 1
ATOM 946 C C . TYR A 1 115 ? 9.799 15.099 -15.488 1.00 51.03 115 TYR A C 1
ATOM 948 O O . TYR A 1 115 ? 8.671 14.775 -15.866 1.00 51.03 115 TYR A O 1
ATOM 956 N N . GLN A 1 116 ? 10.895 14.766 -16.174 1.00 55.72 116 GLN A N 1
ATOM 957 C CA . GLN A 1 116 ? 10.853 14.030 -17.440 1.00 55.72 116 GLN A CA 1
ATOM 958 C C . GLN A 1 116 ? 10.340 12.600 -17.245 1.00 55.72 116 GLN A C 1
ATOM 960 O O . GLN A 1 116 ? 9.460 12.164 -17.988 1.00 55.72 116 GLN A O 1
ATOM 965 N N . ARG A 1 117 ? 10.811 11.904 -16.203 1.00 60.41 117 ARG A N 1
ATOM 966 C CA . ARG A 1 117 ? 10.325 10.570 -15.820 1.00 60.41 117 ARG A CA 1
ATOM 967 C C . ARG A 1 117 ? 8.824 10.581 -15.520 1.00 60.41 117 ARG A C 1
ATOM 969 O O . ARG A 1 117 ? 8.092 9.756 -16.060 1.00 60.41 117 ARG A O 1
ATOM 976 N N . ARG A 1 118 ? 8.332 11.577 -14.769 1.00 57.38 118 ARG A N 1
ATOM 977 C CA . ARG A 1 118 ? 6.887 11.765 -14.539 1.00 57.38 118 ARG A CA 1
ATOM 978 C C . ARG A 1 118 ? 6.121 11.953 -15.850 1.00 57.38 118 ARG A C 1
ATOM 980 O O . ARG A 1 118 ? 5.078 11.336 -16.030 1.00 57.38 118 ARG A O 1
ATOM 987 N N . LYS A 1 119 ? 6.623 12.776 -16.776 1.00 66.62 119 LYS A N 1
ATOM 988 C CA . LYS A 1 119 ? 5.977 13.012 -18.080 1.00 66.62 119 LYS A CA 1
ATOM 989 C C . LYS A 1 119 ? 5.882 11.728 -18.916 1.00 66.62 119 LYS A C 1
ATOM 991 O O . LYS A 1 119 ? 4.833 11.479 -19.505 1.00 66.62 119 LYS A O 1
ATOM 996 N N . LYS A 1 120 ? 6.941 10.911 -18.945 1.00 63.62 120 LYS A N 1
ATOM 997 C CA . LYS A 1 120 ? 6.964 9.628 -19.670 1.00 63.62 120 LYS A CA 1
ATOM 998 C C . LYS A 1 120 ? 6.040 8.590 -19.035 1.00 63.62 120 LYS A C 1
ATOM 1000 O O . LYS A 1 120 ? 5.268 7.959 -19.749 1.00 63.62 120 LYS A O 1
ATOM 1005 N N . TRP A 1 121 ? 6.047 8.484 -17.708 1.00 61.09 121 TRP A N 1
ATOM 1006 C CA . TRP A 1 121 ? 5.141 7.596 -16.979 1.00 61.09 121 TRP A CA 1
ATOM 1007 C C . TRP A 1 121 ? 3.673 7.963 -17.232 1.00 61.09 121 TRP A C 1
ATOM 1009 O O . TRP A 1 121 ? 2.878 7.109 -17.610 1.00 61.09 121 TRP A O 1
ATOM 1019 N N . LEU A 1 122 ? 3.330 9.255 -17.146 1.00 58.69 122 LEU A N 1
ATOM 1020 C CA . LEU A 1 122 ? 1.985 9.749 -17.461 1.00 58.69 122 LEU A CA 1
ATOM 1021 C C . LEU A 1 122 ? 1.564 9.452 -18.909 1.00 58.69 122 LEU A C 1
ATOM 1023 O O . LEU A 1 122 ? 0.385 9.232 -19.160 1.00 58.69 122 LEU A O 1
ATOM 1027 N N . ALA A 1 123 ? 2.492 9.472 -19.868 1.00 68.38 123 ALA A N 1
ATOM 1028 C CA . ALA A 1 123 ? 2.197 9.118 -21.255 1.00 68.38 123 ALA A CA 1
ATOM 1029 C C . ALA A 1 123 ? 1.935 7.612 -21.422 1.00 68.38 123 ALA A C 1
ATOM 1031 O O . ALA A 1 123 ? 1.030 7.238 -22.159 1.00 68.38 123 ALA A O 1
ATOM 1032 N N . GLN A 1 124 ? 2.676 6.761 -20.706 1.00 62.47 124 GLN A N 1
ATOM 1033 C CA . GLN A 1 124 ? 2.519 5.306 -20.745 1.00 62.47 124 GLN A CA 1
ATOM 1034 C C . GLN A 1 124 ? 1.220 4.832 -20.076 1.00 62.47 124 GLN A C 1
ATOM 1036 O O . GLN A 1 124 ? 0.516 3.988 -20.621 1.00 62.47 124 GLN A O 1
ATOM 1041 N N . ILE A 1 125 ? 0.857 5.370 -18.908 1.00 57.56 125 ILE A N 1
ATOM 1042 C CA . ILE A 1 125 ? -0.384 4.953 -18.227 1.00 57.56 125 ILE A CA 1
ATOM 1043 C C . ILE A 1 125 ? -1.643 5.387 -18.988 1.00 57.56 125 ILE A C 1
ATOM 1045 O O . ILE A 1 125 ? -2.697 4.785 -18.829 1.00 57.56 125 ILE A O 1
ATOM 1049 N N . LYS A 1 126 ? -1.536 6.407 -19.850 1.00 58.62 126 LYS A N 1
ATOM 1050 C CA . LYS A 1 126 ? -2.628 6.844 -20.730 1.00 58.62 126 LYS A CA 1
ATOM 1051 C C . LY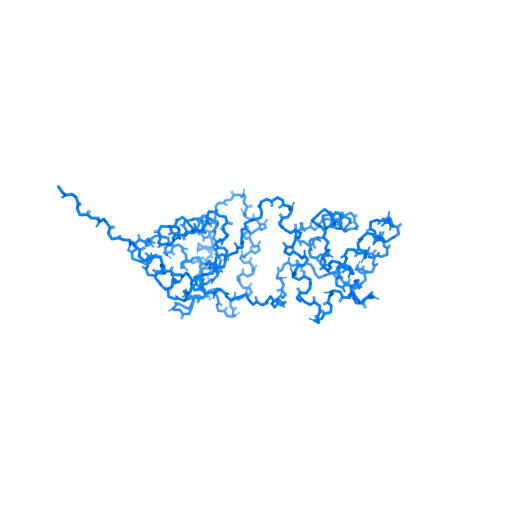S A 1 126 ? -2.901 5.875 -21.885 1.00 58.62 126 LYS A C 1
ATOM 1053 O O . LYS A 1 126 ? -3.943 6.001 -22.519 1.00 58.62 126 LYS A O 1
ATOM 1058 N N . THR A 1 127 ? -1.993 4.938 -22.173 1.00 53.94 127 THR A N 1
ATOM 1059 C CA . THR A 1 127 ? -2.122 3.978 -23.284 1.00 53.94 127 THR A CA 1
ATOM 1060 C C . THR A 1 127 ? -2.410 2.538 -22.835 1.00 53.94 127 THR A C 1
ATOM 1062 O O . THR A 1 127 ? -2.713 1.701 -23.683 1.00 53.94 127 THR A O 1
ATOM 1065 N N . GLY A 1 128 ? -2.363 2.232 -21.530 1.00 42.69 128 GLY A N 1
ATOM 1066 C CA . GLY A 1 128 ? -2.664 0.911 -20.950 1.00 42.69 128 GLY A CA 1
ATOM 1067 C C . GLY A 1 128 ? -3.959 0.887 -20.125 1.00 42.69 128 GLY A C 1
ATOM 1068 O O . GLY A 1 128 ? -4.415 1.935 -19.680 1.00 42.69 128 GLY A O 1
ATOM 1069 N N . SER A 1 129 ? -4.548 -0.312 -19.958 1.00 40.03 129 SER A N 1
ATOM 1070 C CA . SER A 1 129 ? -5.858 -0.616 -19.333 1.00 40.03 129 SER A CA 1
ATOM 1071 C C . SER A 1 129 ? -6.357 0.442 -18.347 1.00 40.03 129 SER A C 1
ATOM 1073 O O . SER A 1 129 ? -5.616 0.750 -17.413 1.00 40.03 129 SER A O 1
ATOM 1075 N N . ARG A 1 130 ? -7.601 0.926 -18.545 1.00 44.38 130 ARG A N 1
ATOM 1076 C CA . ARG A 1 130 ? -8.312 1.943 -17.736 1.00 44.38 130 ARG A CA 1
ATOM 1077 C C . ARG A 1 130 ? -7.759 2.035 -16.316 1.00 44.38 130 ARG A C 1
ATOM 1079 O O . ARG A 1 130 ? -8.168 1.317 -15.405 1.00 44.38 130 ARG A O 1
ATOM 1086 N N . SER A 1 131 ? -6.766 2.902 -16.186 1.00 42.25 131 SER A N 1
ATOM 1087 C CA . SER A 1 131 ? -6.160 3.261 -14.923 1.00 42.25 131 SER A CA 1
ATOM 1088 C C . SER A 1 131 ? -7.120 4.254 -14.301 1.00 42.25 131 SER A C 1
ATOM 1090 O O . SER A 1 131 ? -7.516 5.209 -14.968 1.00 42.25 131 SER A O 1
ATOM 1092 N N . ARG A 1 132 ? -7.531 4.013 -13.056 1.00 43.97 132 ARG A N 1
ATOM 1093 C CA . ARG A 1 132 ? -8.258 5.016 -12.278 1.00 43.97 132 ARG A CA 1
ATOM 1094 C C . ARG A 1 132 ? -7.518 6.355 -12.405 1.00 43.97 132 ARG A C 1
ATOM 1096 O O . ARG A 1 132 ? -6.289 6.364 -12.331 1.00 43.97 132 ARG A O 1
ATOM 1103 N N . ASN A 1 133 ? -8.228 7.456 -12.638 1.00 36.88 133 ASN A N 1
ATOM 1104 C CA . ASN A 1 133 ? -7.702 8.782 -13.000 1.00 36.88 133 ASN A CA 1
ATOM 1105 C C . ASN A 1 133 ? -6.906 9.489 -11.871 1.00 36.88 133 ASN A C 1
ATOM 1107 O O . ASN A 1 133 ? -6.724 10.706 -11.900 1.00 36.88 133 ASN A O 1
ATOM 1111 N N . GLY A 1 134 ? -6.377 8.734 -10.904 1.00 51.38 134 GLY A N 1
ATOM 1112 C CA . GLY A 1 134 ? -5.681 9.206 -9.708 1.00 51.38 134 GLY A CA 1
ATOM 1113 C C . GLY A 1 134 ? -6.431 8.860 -8.419 1.00 51.38 134 GLY A C 1
ATOM 1114 O O . GLY A 1 134 ? -7.536 8.312 -8.450 1.00 51.38 134 GLY A O 1
ATOM 1115 N N . GLY A 1 135 ? -5.810 9.186 -7.285 1.00 54.12 135 GLY A N 1
ATOM 1116 C CA . GLY A 1 135 ? -6.465 9.186 -5.979 1.00 54.12 135 GLY A CA 1
ATOM 1117 C C . GLY A 1 135 ? -7.128 10.535 -5.719 1.00 54.12 135 GLY A C 1
ATOM 1118 O O . GLY A 1 135 ? -6.563 11.581 -6.045 1.00 54.12 135 GLY A O 1
ATOM 1119 N N . CYS A 1 136 ? -8.331 10.524 -5.153 1.00 58.72 136 CYS A N 1
ATOM 1120 C CA . CYS A 1 136 ? -8.954 11.736 -4.631 1.00 58.72 136 CYS A CA 1
ATOM 1121 C C . CYS A 1 136 ? -8.320 12.086 -3.284 1.00 58.72 136 CYS A C 1
ATOM 1123 O O . CYS A 1 136 ? -8.265 11.250 -2.387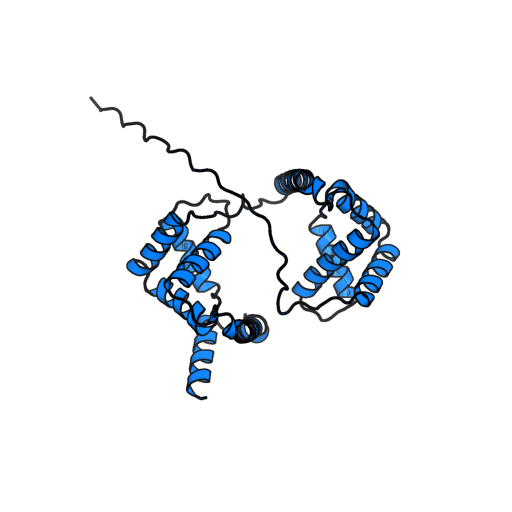 1.00 58.72 136 CYS A O 1
ATOM 1125 N N . GLU A 1 137 ? -7.858 13.315 -3.110 1.00 63.31 137 GLU A N 1
ATOM 1126 C CA . GLU A 1 137 ? -7.506 13.847 -1.793 1.00 63.31 137 GLU A CA 1
ATOM 1127 C C . GLU A 1 137 ? -8.603 14.807 -1.362 1.00 63.31 137 GLU A C 1
ATOM 1129 O O . GLU A 1 137 ? -9.074 15.622 -2.155 1.00 63.31 137 GLU A O 1
ATOM 1134 N N . TRP A 1 138 ? -9.027 14.688 -0.113 1.00 69.00 138 TRP A N 1
ATOM 1135 C CA . TRP A 1 138 ? -9.911 15.665 0.493 1.00 69.00 138 TRP A CA 1
ATOM 1136 C C . TRP A 1 138 ? -9.103 16.800 1.091 1.00 69.00 138 TRP A C 1
ATOM 1138 O O . TRP A 1 138 ? -7.982 16.605 1.563 1.00 69.00 138 TRP A O 1
ATOM 1148 N N . THR A 1 139 ? -9.692 17.991 1.089 1.00 74.19 139 THR A N 1
ATOM 1149 C CA . THR A 1 139 ? -9.217 19.054 1.970 1.00 74.19 139 THR A CA 1
ATOM 1150 C C . THR A 1 139 ? -9.418 18.638 3.430 1.00 74.19 139 THR A C 1
ATOM 1152 O O . THR A 1 139 ? -10.221 17.747 3.737 1.00 74.19 139 THR A O 1
ATOM 1155 N N . ASP A 1 140 ? -8.710 19.292 4.353 1.00 73.06 140 ASP A N 1
ATOM 1156 C CA . ASP A 1 140 ? -8.924 19.067 5.787 1.00 73.06 140 ASP A CA 1
ATOM 1157 C C . ASP A 1 140 ? -10.403 19.297 6.167 1.00 73.06 140 ASP A C 1
ATOM 1159 O O . ASP A 1 140 ? -10.994 18.463 6.843 1.00 73.06 140 ASP A O 1
ATOM 1163 N N . GLU A 1 141 ? -11.043 20.336 5.616 1.00 76.62 141 GLU A N 1
ATOM 1164 C CA . GLU A 1 141 ? -12.468 20.659 5.828 1.00 76.62 141 GLU A CA 1
ATOM 1165 C C . GLU A 1 141 ? -13.421 19.551 5.339 1.00 76.62 141 GLU A C 1
ATOM 1167 O O . GLU A 1 141 ? -14.393 19.201 6.012 1.00 76.62 141 GLU A O 1
ATOM 1172 N N . GLN A 1 142 ? -13.144 18.953 4.175 1.00 79.62 142 GLN A N 1
ATOM 1173 C CA . GLN A 1 142 ? -13.927 17.823 3.662 1.00 79.62 142 GLN A CA 1
ATOM 1174 C C . GLN A 1 142 ? -13.749 16.580 4.539 1.00 79.62 142 GLN A C 1
ATOM 1176 O O . GLN A 1 142 ? -14.708 15.853 4.801 1.00 79.62 142 GLN A O 1
ATOM 1181 N N . THR A 1 143 ? -12.532 16.365 5.037 1.00 83.25 143 THR A N 1
ATOM 1182 C CA . THR A 1 143 ? -12.223 15.266 5.954 1.00 83.25 143 THR A CA 1
ATOM 1183 C C . THR A 1 143 ? -12.934 15.448 7.298 1.00 83.25 143 THR A C 1
ATOM 1185 O O . THR A 1 143 ? -13.509 14.487 7.808 1.00 83.25 143 THR A O 1
ATOM 1188 N N . GLU A 1 144 ? -12.963 16.667 7.844 1.00 86.19 144 GLU A N 1
ATOM 1189 C CA . GLU A 1 144 ? -13.709 17.024 9.060 1.00 86.19 144 GLU A CA 1
ATOM 1190 C C . GLU A 1 144 ? -15.212 16.816 8.882 1.00 86.19 144 GLU A C 1
ATOM 1192 O O . GLU A 1 144 ? -15.837 16.117 9.678 1.00 86.19 144 GLU A O 1
ATOM 1197 N N . THR A 1 145 ? -15.774 17.333 7.789 1.00 87.81 145 THR A N 1
ATOM 1198 C CA . THR A 1 145 ? -17.198 17.177 7.462 1.00 87.81 145 THR A CA 1
ATOM 1199 C C . THR A 1 145 ? -17.595 15.703 7.389 1.00 87.81 145 THR A C 1
ATOM 1201 O O . THR A 1 145 ? -18.631 15.303 7.922 1.00 87.81 145 THR A O 1
ATOM 1204 N N . PHE A 1 146 ? -16.770 14.870 6.750 1.00 90.31 146 PHE A N 1
ATOM 1205 C CA . PHE A 1 146 ? -17.054 13.444 6.647 1.00 90.31 146 PHE A CA 1
ATOM 1206 C C . PHE A 1 146 ? -16.896 12.708 7.979 1.00 90.31 146 PHE A C 1
ATOM 1208 O O . PHE A 1 146 ? -17.696 11.828 8.292 1.00 90.31 146 PHE A O 1
ATOM 1215 N N . LEU A 1 147 ? -15.890 13.070 8.778 1.00 91.75 147 LEU A N 1
ATOM 1216 C CA . LEU A 1 147 ? -15.702 12.509 10.113 1.00 91.75 147 LEU A CA 1
ATOM 1217 C C . LEU A 1 147 ? -16.916 12.814 11.008 1.00 91.75 147 LEU A C 1
ATOM 1219 O O . LEU A 1 147 ? -17.461 11.907 11.633 1.00 91.75 147 LEU A O 1
ATOM 1223 N N . GLU A 1 148 ? -17.415 14.051 10.987 1.00 93.62 148 GLU A N 1
ATOM 1224 C CA . GLU A 1 148 ? -18.649 14.419 11.687 1.00 93.62 148 GLU A CA 1
ATOM 1225 C C . GLU A 1 148 ? -19.883 13.688 11.151 1.00 93.62 148 GLU A C 1
ATOM 1227 O O . GLU A 1 148 ? -20.751 13.283 11.928 1.00 93.62 148 GLU A O 1
ATOM 1232 N N . TYR A 1 149 ? -19.980 13.517 9.829 1.00 92.69 149 TYR A N 1
ATOM 1233 C CA . TYR A 1 149 ? -21.051 12.739 9.215 1.00 92.69 149 TYR A CA 1
ATOM 1234 C C . TYR A 1 149 ? -21.031 11.292 9.720 1.00 92.69 149 TYR A C 1
ATOM 1236 O O . TYR A 1 149 ? -22.078 10.778 10.112 1.00 92.69 149 TYR A O 1
ATOM 1244 N N . MET A 1 150 ? -19.856 10.657 9.776 1.00 93.38 150 MET A N 1
ATOM 1245 C CA . MET A 1 150 ? -19.706 9.309 10.321 1.00 93.38 150 MET A CA 1
ATOM 1246 C C . MET A 1 150 ? -20.114 9.246 11.797 1.00 93.38 150 MET A C 1
ATOM 1248 O O . MET A 1 150 ? -20.848 8.337 12.178 1.00 93.38 150 MET A O 1
ATOM 1252 N N . GLU A 1 151 ? -19.691 10.215 12.614 1.00 92.75 151 GLU A N 1
ATOM 1253 C CA . GLU A 1 151 ? -20.044 10.292 14.039 1.00 92.75 151 GLU A CA 1
ATOM 1254 C C . GLU A 1 151 ? -21.557 10.418 14.267 1.00 92.75 151 GLU A C 1
ATOM 1256 O O . GLU A 1 151 ? -22.102 9.778 15.167 1.00 92.75 151 GLU A O 1
ATOM 1261 N N . LYS A 1 152 ? -22.236 11.252 13.471 1.00 92.88 152 LYS A N 1
ATOM 1262 C CA . LYS A 1 152 ? -23.647 11.615 13.684 1.00 92.88 152 LYS A CA 1
ATOM 1263 C C . LYS A 1 152 ? -24.626 10.686 12.966 1.00 92.88 152 LYS A C 1
ATOM 1265 O O . LYS A 1 152 ? -25.705 10.423 13.487 1.00 92.88 152 LYS A O 1
ATOM 1270 N N . THR A 1 153 ? -24.266 10.216 11.775 1.00 92.25 153 THR A N 1
ATOM 1271 C CA . THR A 1 153 ? -25.189 9.549 10.838 1.00 92.25 153 THR A CA 1
ATOM 1272 C C . THR A 1 153 ? -24.893 8.060 10.691 1.00 92.25 153 THR A C 1
ATOM 1274 O O . THR A 1 153 ? -25.802 7.283 10.408 1.00 92.25 153 THR A O 1
ATOM 1277 N N . CYS A 1 154 ? -23.647 7.636 10.927 1.00 93.19 154 CYS A N 1
ATOM 1278 C CA . CYS A 1 154 ? -23.213 6.245 10.768 1.00 93.19 154 CYS A CA 1
ATOM 1279 C C . CYS A 1 154 ? -22.491 5.714 12.025 1.00 93.19 154 CYS A C 1
ATOM 1281 O O . CYS A 1 154 ? -21.347 5.252 11.921 1.00 93.19 154 CYS A O 1
ATOM 1283 N N . PRO A 1 155 ? -23.130 5.746 13.215 1.00 93.19 155 PRO A N 1
ATOM 1284 C CA . PRO A 1 155 ? -22.465 5.465 14.491 1.00 93.19 155 PRO A CA 1
ATOM 1285 C C . PRO A 1 155 ? -21.872 4.053 14.575 1.00 93.19 155 PRO A C 1
ATOM 1287 O O . PRO A 1 155 ? -20.829 3.866 15.204 1.00 93.19 155 PRO A O 1
ATOM 1290 N N . ASP A 1 156 ? -22.477 3.074 13.903 1.00 93.50 156 ASP A N 1
ATOM 1291 C CA . ASP A 1 156 ? -21.970 1.700 13.855 1.00 93.50 156 ASP A CA 1
ATOM 1292 C C . ASP A 1 156 ? -20.663 1.610 13.056 1.00 93.50 156 ASP A C 1
ATOM 1294 O O . ASP A 1 156 ? -19.696 0.982 13.492 1.00 93.50 156 ASP A O 1
ATOM 1298 N N . ILE A 1 157 ? -20.595 2.298 11.909 1.00 92.81 157 ILE A N 1
ATOM 1299 C CA . ILE A 1 157 ? -19.393 2.343 11.065 1.00 92.81 157 ILE A CA 1
ATOM 1300 C C . ILE A 1 157 ? -18.293 3.116 11.784 1.00 92.81 157 ILE A C 1
ATOM 1302 O O . ILE A 1 157 ? -17.144 2.673 11.798 1.00 92.81 157 ILE A O 1
ATOM 1306 N N . TRP A 1 158 ? -18.637 4.242 12.416 1.00 95.44 158 TRP A N 1
ATOM 1307 C CA . TRP A 1 158 ? -17.699 5.004 13.232 1.00 95.44 158 TRP A CA 1
ATOM 1308 C C . TRP A 1 158 ? -17.145 4.177 14.396 1.00 95.44 158 TRP A C 1
ATOM 1310 O O . TRP A 1 158 ? -15.929 4.132 14.585 1.00 95.44 158 TRP A O 1
ATOM 1320 N N . SER A 1 159 ? -18.002 3.461 15.127 1.00 94.44 159 SER A N 1
ATOM 1321 C CA . SER A 1 159 ? -17.569 2.585 16.221 1.00 94.44 159 SER A CA 1
ATOM 1322 C C . SER A 1 159 ? -16.647 1.485 15.703 1.00 94.44 159 SER A C 1
ATOM 1324 O O . SER A 1 159 ? -15.534 1.340 16.196 1.00 94.44 159 SER A O 1
ATOM 1326 N N . ALA A 1 160 ? -17.025 0.789 14.626 1.00 93.00 160 ALA A N 1
ATOM 1327 C CA . ALA A 1 160 ? -16.182 -0.242 14.027 1.00 93.00 160 ALA A CA 1
ATOM 1328 C C . ALA A 1 160 ? -14.828 0.302 13.536 1.00 93.00 160 ALA A C 1
ATOM 1330 O O . ALA A 1 160 ? -13.807 -0.381 13.664 1.00 93.00 160 ALA A O 1
ATOM 1331 N N . TYR A 1 161 ? -14.810 1.513 12.975 1.00 94.56 161 TYR A N 1
ATOM 1332 C CA . TYR A 1 161 ? -13.605 2.203 12.518 1.00 94.56 161 TYR A CA 1
ATOM 1333 C C . TYR A 1 161 ? -12.675 2.543 13.686 1.00 94.56 161 TYR A C 1
ATOM 1335 O O . TYR A 1 161 ? -11.506 2.152 13.681 1.00 94.56 161 TYR A O 1
ATOM 1343 N N . ARG A 1 162 ? -13.206 3.227 14.704 1.00 95.25 162 ARG A N 1
ATOM 1344 C CA . ARG A 1 162 ? -12.473 3.626 15.908 1.00 95.25 162 ARG A CA 1
ATOM 1345 C C . ARG A 1 162 ? -11.937 2.410 16.656 1.00 95.25 162 ARG A C 1
ATOM 1347 O O . ARG A 1 162 ? -10.753 2.363 16.971 1.00 95.25 162 ARG A O 1
ATOM 1354 N N . ASP A 1 163 ? -12.789 1.426 16.913 1.00 94.31 163 ASP A N 1
ATOM 1355 C CA . ASP A 1 163 ? -12.434 0.238 17.687 1.00 94.31 163 ASP A CA 1
ATOM 1356 C C . ASP A 1 163 ? -11.337 -0.562 16.970 1.00 94.31 163 ASP A C 1
ATOM 1358 O O . ASP A 1 163 ? -10.375 -0.994 17.595 1.00 94.31 163 ASP A O 1
ATOM 1362 N N . SER A 1 164 ? -11.385 -0.659 15.636 1.00 94.25 164 SER A N 1
ATOM 1363 C CA . SER A 1 164 ? -10.305 -1.286 14.860 1.00 94.25 164 SER A CA 1
ATOM 1364 C C . SER A 1 164 ? -8.958 -0.580 15.055 1.00 94.25 164 SER A C 1
ATOM 1366 O O . SER A 1 164 ? -7.940 -1.237 15.271 1.00 94.25 164 SER A O 1
ATOM 1368 N N . TYR A 1 165 ? -8.923 0.754 15.024 1.00 95.12 165 TYR A N 1
ATOM 1369 C CA . TYR A 1 165 ? -7.680 1.492 15.261 1.00 95.12 165 TYR A CA 1
ATOM 1370 C C . TYR A 1 165 ? -7.244 1.522 16.729 1.00 95.12 165 TYR A C 1
ATOM 1372 O O . TYR A 1 165 ? -6.053 1.675 16.981 1.00 95.12 165 TYR A O 1
ATOM 1380 N N . ASN A 1 166 ? -8.153 1.339 17.685 1.00 94.62 166 ASN A N 1
ATOM 1381 C CA . ASN A 1 166 ? -7.810 1.222 19.103 1.00 94.62 166 ASN A CA 1
ATOM 1382 C C . ASN A 1 166 ? -7.350 -0.183 19.505 1.00 94.62 166 ASN A C 1
ATOM 1384 O O . ASN A 1 166 ? -6.542 -0.314 20.415 1.00 94.62 166 ASN A O 1
ATOM 1388 N N . GLU A 1 167 ? -7.837 -1.231 18.847 1.00 93.56 167 GLU A N 1
ATOM 1389 C CA . GLU A 1 167 ? -7.589 -2.615 19.272 1.00 93.56 167 GLU A CA 1
ATOM 1390 C C . GLU A 1 167 ? -6.492 -3.302 18.468 1.00 93.56 167 GLU A C 1
ATOM 1392 O O . GLU A 1 167 ? -5.674 -4.032 19.029 1.00 93.56 167 GLU A O 1
ATOM 1397 N N . VAL A 1 168 ? -6.463 -3.069 17.152 1.00 92.69 168 VAL A N 1
ATOM 1398 C CA . VAL A 1 168 ? -5.555 -3.778 16.235 1.00 92.69 168 VAL A CA 1
ATOM 1399 C C . VAL A 1 168 ? -4.700 -2.849 15.376 1.00 92.69 168 VAL A C 1
ATOM 1401 O O . VAL A 1 168 ? -3.625 -3.251 14.941 1.00 92.69 168 VAL A O 1
ATOM 1404 N N . GLY A 1 169 ? -5.114 -1.595 15.176 1.00 89.88 169 GLY A N 1
ATOM 1405 C CA . GLY A 1 169 ? -4.332 -0.558 14.490 1.00 89.88 169 GLY A CA 1
ATOM 1406 C C . GLY A 1 169 ? -4.501 -0.508 12.970 1.00 89.88 169 GLY A C 1
ATOM 1407 O O . GLY A 1 169 ? -3.798 0.254 12.306 1.00 89.88 169 GLY A O 1
ATOM 1408 N N . PHE A 1 170 ? -5.424 -1.289 12.408 1.00 88.88 170 PHE A N 1
ATOM 1409 C CA . PHE A 1 170 ? -5.762 -1.285 10.983 1.00 88.88 170 PHE A CA 1
ATOM 1410 C C . PHE A 1 170 ? -7.204 -1.754 10.753 1.00 88.88 170 PHE A C 1
ATOM 1412 O O . PHE A 1 170 ? -7.823 -2.352 11.629 1.00 88.88 170 PHE A O 1
ATOM 1419 N N . LEU A 1 171 ? -7.750 -1.467 9.570 1.00 89.81 171 LEU A N 1
ATOM 1420 C CA . LEU A 1 171 ? -9.141 -1.766 9.225 1.00 89.81 171 LEU A CA 1
ATOM 1421 C C . LEU A 1 171 ? -9.286 -3.083 8.460 1.00 89.81 171 LEU A C 1
ATOM 1423 O O . LEU A 1 171 ? -8.484 -3.405 7.580 1.00 89.81 171 LEU A O 1
ATOM 1427 N N . GLY A 1 172 ? -10.392 -3.779 8.713 1.00 85.19 172 GLY A N 1
ATOM 1428 C CA . GLY A 1 172 ? -10.872 -4.857 7.857 1.00 85.19 172 GLY A CA 1
ATOM 1429 C C . GLY A 1 172 ? -11.457 -4.340 6.541 1.00 85.19 172 GLY A C 1
ATOM 1430 O O . GLY A 1 172 ? -11.911 -3.199 6.435 1.00 85.19 172 GLY A O 1
ATOM 1431 N N . VAL A 1 173 ? -11.504 -5.211 5.526 1.00 82.62 173 VAL A N 1
ATOM 1432 C CA . VAL A 1 173 ? -12.071 -4.880 4.202 1.00 82.62 173 VAL A CA 1
ATOM 1433 C C . VAL A 1 173 ? -13.543 -4.461 4.301 1.00 82.62 173 VAL A C 1
ATOM 1435 O O . VAL A 1 173 ? -13.955 -3.564 3.572 1.00 82.62 173 VAL A O 1
ATOM 1438 N N . GLY A 1 174 ? -14.307 -5.055 5.226 1.00 85.12 174 GLY A N 1
ATOM 1439 C CA . GLY A 1 174 ? -15.706 -4.696 5.483 1.00 85.12 174 GLY A CA 1
ATOM 1440 C C . GLY A 1 174 ? -15.863 -3.232 5.893 1.00 85.12 174 GLY A C 1
ATOM 1441 O O . GLY A 1 174 ? -16.548 -2.479 5.207 1.00 85.12 174 GLY A O 1
ATOM 1442 N N . THR A 1 175 ? -15.147 -2.795 6.934 1.00 89.56 175 THR A N 1
ATOM 1443 C CA . THR A 1 175 ? -15.153 -1.395 7.388 1.00 89.56 175 THR A CA 1
ATOM 1444 C C . THR A 1 175 ? -14.664 -0.442 6.301 1.00 89.56 175 THR A C 1
ATOM 1446 O O . THR A 1 175 ? -15.264 0.607 6.095 1.00 89.56 175 THR A O 1
ATOM 1449 N N . ILE A 1 176 ? -13.614 -0.809 5.552 1.00 88.00 176 ILE A N 1
ATOM 1450 C CA . ILE A 1 176 ? -13.122 0.003 4.426 1.00 88.00 176 ILE A CA 1
ATOM 1451 C C . ILE A 1 176 ? -14.218 0.194 3.372 1.00 88.00 176 ILE A C 1
ATOM 1453 O O . ILE A 1 176 ? -14.397 1.302 2.869 1.00 88.00 176 ILE A O 1
ATOM 1457 N N . GLN A 1 177 ? -14.935 -0.872 3.014 1.00 84.44 177 GLN A N 1
ATOM 1458 C CA . GLN A 1 177 ? -15.985 -0.800 2.005 1.00 84.44 177 GLN A CA 1
ATOM 1459 C C . GLN A 1 177 ? -17.195 -0.006 2.505 1.00 84.44 177 GLN A C 1
ATOM 1461 O O . GLN A 1 177 ? -17.719 0.809 1.752 1.00 84.44 177 GLN A O 1
ATOM 1466 N N . ALA A 1 178 ? -17.586 -0.193 3.767 1.00 87.69 178 ALA A N 1
ATOM 1467 C CA . ALA A 1 178 ? -18.670 0.556 4.392 1.00 87.69 178 ALA A CA 1
ATOM 1468 C C . ALA A 1 178 ? -18.375 2.063 4.393 1.00 87.69 178 ALA A C 1
ATOM 1470 O O . ALA A 1 178 ? -19.191 2.849 3.921 1.00 87.69 178 ALA A O 1
ATOM 1471 N N . VAL A 1 179 ? -17.167 2.464 4.810 1.00 88.88 179 VAL A N 1
ATOM 1472 C CA . VAL A 1 179 ? -16.735 3.867 4.748 1.00 88.88 179 VAL A CA 1
ATOM 1473 C C . VAL A 1 179 ? -16.806 4.392 3.313 1.00 88.88 179 VAL A C 1
ATOM 1475 O O . VAL A 1 179 ? -17.412 5.430 3.073 1.00 88.88 179 VAL A O 1
ATOM 1478 N N . LYS A 1 180 ? -16.256 3.656 2.337 1.00 84.06 180 LYS A N 1
ATOM 1479 C CA . LYS A 1 180 ? -16.259 4.066 0.922 1.00 84.06 180 LYS A CA 1
ATOM 1480 C C . LYS A 1 180 ? -17.652 4.258 0.330 1.00 84.06 180 LYS A C 1
ATOM 1482 O O . LYS A 1 180 ? -17.813 5.143 -0.503 1.00 84.06 180 LYS A O 1
ATOM 1487 N N . THR A 1 181 ? -18.632 3.451 0.727 1.00 84.56 181 THR A N 1
ATOM 1488 C CA . THR A 1 181 ? -20.015 3.629 0.267 1.00 84.56 181 THR A CA 1
ATOM 1489 C C . THR A 1 181 ? -20.553 4.999 0.686 1.00 84.56 181 THR A C 1
ATOM 1491 O O . THR A 1 181 ? -21.093 5.713 -0.151 1.00 84.56 181 THR A O 1
ATOM 1494 N N . HIS A 1 182 ? -20.298 5.422 1.927 1.00 84.94 182 HIS A N 1
ATOM 1495 C CA . HIS A 1 182 ? -20.754 6.722 2.426 1.00 84.94 182 HIS A CA 1
ATOM 1496 C C . HIS A 1 182 ? -19.927 7.909 1.921 1.00 84.94 182 HIS A C 1
ATOM 1498 O O . HIS A 1 182 ? -20.441 9.021 1.832 1.00 84.94 182 HIS A O 1
ATOM 1504 N N . VAL A 1 183 ? -18.661 7.700 1.544 1.00 79.50 183 VAL A N 1
ATOM 1505 C CA . VAL A 1 183 ? -17.815 8.751 0.944 1.00 79.50 183 VAL A CA 1
ATOM 1506 C C . VAL A 1 183 ? -18.521 9.393 -0.257 1.00 79.50 183 VAL A C 1
ATOM 1508 O O . VAL A 1 183 ? -18.570 10.618 -0.342 1.00 79.50 183 VAL A O 1
ATOM 1511 N N . ALA A 1 184 ? -19.111 8.579 -1.141 1.00 71.06 184 ALA A N 1
ATOM 1512 C CA . ALA A 1 184 ? -19.829 9.057 -2.324 1.00 71.06 184 ALA A CA 1
ATOM 1513 C C . ALA A 1 184 ? -21.176 9.736 -2.003 1.00 71.06 184 ALA A C 1
ATOM 1515 O O . ALA A 1 184 ? -21.673 10.512 -2.818 1.00 71.06 184 ALA A O 1
ATOM 1516 N N . GLU A 1 185 ? -21.764 9.458 -0.835 1.00 76.69 185 GLU A N 1
ATOM 1517 C CA . GLU A 1 185 ? -23.022 10.071 -0.388 1.00 76.69 185 GLU A CA 1
ATOM 1518 C C . GLU A 1 185 ? -22.817 11.508 0.103 1.00 76.69 185 GLU A C 1
ATOM 1520 O O . GLU A 1 185 ? -23.675 12.362 -0.110 1.00 76.69 185 GLU A O 1
ATOM 1525 N N . VAL A 1 186 ? -21.676 11.783 0.743 1.00 76.50 186 VAL A N 1
ATOM 1526 C CA . VAL A 1 186 ? -21.350 13.112 1.285 1.00 76.50 186 VAL A CA 1
ATOM 1527 C C . VAL A 1 186 ? -20.642 13.977 0.245 1.00 76.50 186 VAL A C 1
ATOM 1529 O O . VAL A 1 186 ? -20.920 15.170 0.130 1.00 76.50 186 VAL A O 1
ATOM 1532 N N . PHE A 1 187 ? -19.746 13.381 -0.541 1.00 75.12 187 PHE A N 1
ATOM 1533 C CA . PHE A 1 187 ? -18.987 14.079 -1.569 1.00 75.12 187 PHE A CA 1
ATOM 1534 C C . PHE A 1 187 ? -19.020 13.287 -2.869 1.00 75.12 187 PHE A C 1
ATOM 1536 O O . PHE A 1 187 ? -18.524 12.164 -2.935 1.00 75.12 187 PHE A O 1
ATOM 1543 N N . SER A 1 188 ? -19.555 13.888 -3.932 1.00 67.19 188 SER A N 1
ATOM 1544 C CA . SER A 1 188 ? -19.531 13.270 -5.256 1.00 67.19 188 SER A CA 1
ATOM 1545 C C . SER A 1 188 ? -18.090 12.984 -5.675 1.00 67.19 188 SER A C 1
ATOM 1547 O O . SER A 1 188 ? -17.273 13.897 -5.812 1.00 67.19 188 SER A O 1
ATOM 1549 N N . LEU A 1 189 ? -17.780 11.707 -5.877 1.00 63.09 189 LEU A N 1
ATOM 1550 C CA . LEU A 1 189 ? -16.492 11.274 -6.395 1.00 63.09 189 LEU A CA 1
ATOM 1551 C C . LEU A 1 189 ? -16.580 11.070 -7.909 1.00 63.09 189 LEU A C 1
ATOM 1553 O O . LEU A 1 189 ? -17.574 10.520 -8.385 1.00 63.09 189 LEU A O 1
ATOM 1557 N N . PRO A 1 190 ? -15.544 11.445 -8.678 1.00 56.94 190 PRO A N 1
ATOM 1558 C CA . PRO A 1 190 ? -15.435 11.018 -10.065 1.00 56.94 190 PRO A CA 1
ATOM 1559 C C . PRO A 1 190 ? -15.434 9.484 -10.138 1.00 56.94 190 PRO A C 1
ATOM 1561 O O . PRO A 1 190 ? -14.676 8.840 -9.410 1.00 56.94 190 PRO A O 1
ATOM 1564 N N . GLU A 1 191 ? -16.242 8.911 -11.036 1.00 51.47 191 GLU A N 1
ATOM 1565 C CA . GLU A 1 191 ? -16.460 7.455 -11.177 1.00 51.47 191 GLU A CA 1
ATOM 1566 C C . GLU A 1 191 ? -15.164 6.648 -11.399 1.00 51.47 191 GLU A C 1
ATOM 1568 O O . GLU A 1 191 ? -15.112 5.449 -11.128 1.00 51.47 191 GLU A O 1
ATOM 1573 N N . ASP A 1 192 ? -14.093 7.322 -11.824 1.00 50.38 192 ASP A N 1
ATOM 1574 C CA . ASP A 1 192 ? -12.805 6.726 -12.158 1.00 50.38 192 ASP A CA 1
ATOM 1575 C C . ASP A 1 192 ? -11.689 6.999 -11.133 1.00 50.38 192 ASP A C 1
ATOM 1577 O O . ASP A 1 192 ? -10.546 6.659 -11.416 1.00 50.38 192 ASP A O 1
ATOM 1581 N N . CYS A 1 193 ? -11.940 7.601 -9.968 1.00 53.59 193 CYS A N 1
ATOM 1582 C CA . CYS A 1 193 ? -10.880 7.890 -8.985 1.00 53.59 193 CYS A CA 1
ATOM 1583 C C . CYS A 1 193 ? -10.835 6.880 -7.829 1.00 53.59 193 CYS A C 1
ATOM 1585 O O . CYS A 1 193 ? -11.854 6.341 -7.399 1.00 53.59 193 CYS A O 1
ATOM 1587 N N . ASP A 1 194 ? -9.638 6.611 -7.294 1.00 63.88 194 ASP A N 1
ATOM 1588 C CA . ASP A 1 194 ? -9.503 5.813 -6.074 1.00 63.88 194 ASP A CA 1
ATOM 1589 C C . ASP A 1 194 ? -9.707 6.661 -4.804 1.00 63.88 194 ASP A C 1
ATOM 1591 O O . ASP A 1 194 ? -9.379 7.844 -4.753 1.00 63.88 194 ASP A O 1
ATOM 1595 N N . CYS A 1 195 ? -10.264 6.045 -3.758 1.00 68.94 195 CYS A N 1
ATOM 1596 C CA . CYS A 1 195 ? -10.461 6.684 -2.451 1.00 68.94 195 CYS A CA 1
ATOM 1597 C C . CYS A 1 195 ? -9.326 6.356 -1.465 1.00 68.94 195 CYS A C 1
ATOM 1599 O O . CYS A 1 195 ? -9.516 6.472 -0.256 1.00 68.94 195 CYS A O 1
ATOM 1601 N N . GLY A 1 196 ? -8.185 5.838 -1.934 1.00 70.81 196 GLY A N 1
ATOM 1602 C CA . GLY A 1 196 ? -7.116 5.369 -1.050 1.00 70.81 196 GLY A CA 1
ATOM 1603 C C . GLY A 1 196 ? -6.570 6.502 -0.186 1.00 70.81 196 GLY A C 1
ATOM 1604 O O . GLY A 1 196 ? -6.467 6.369 1.030 1.00 70.81 196 GLY A O 1
ATOM 1605 N N . THR A 1 197 ? -6.312 7.644 -0.812 1.00 67.50 197 THR A N 1
ATOM 1606 C CA . THR A 1 197 ? -5.846 8.879 -0.173 1.00 67.50 197 THR A CA 1
ATOM 1607 C C . THR A 1 197 ? -6.884 9.513 0.760 1.00 67.50 197 THR A C 1
ATOM 1609 O O . THR A 1 197 ? -6.507 9.990 1.828 1.00 67.50 197 THR A O 1
ATOM 1612 N N . ILE A 1 198 ? -8.185 9.417 0.450 1.00 76.62 198 ILE A N 1
ATOM 1613 C CA . ILE A 1 198 ? -9.274 9.819 1.367 1.00 76.62 198 ILE A CA 1
ATOM 1614 C C . ILE A 1 198 ? -9.192 9.041 2.685 1.00 76.62 198 ILE A C 1
ATOM 1616 O O . ILE A 1 198 ? -9.230 9.629 3.763 1.00 76.62 198 ILE A O 1
ATOM 1620 N N . MET A 1 199 ? -9.034 7.716 2.610 1.00 82.56 199 MET A N 1
ATOM 1621 C CA . MET A 1 199 ? -8.954 6.867 3.805 1.00 82.56 199 MET A CA 1
ATOM 1622 C C . MET A 1 199 ? -7.737 7.202 4.678 1.00 82.56 199 MET A C 1
ATOM 1624 O O . MET A 1 199 ? -7.819 7.115 5.903 1.00 82.56 199 MET A O 1
ATOM 1628 N N . PHE A 1 200 ? -6.615 7.594 4.066 1.00 78.06 200 PHE A N 1
ATOM 1629 C CA . PHE A 1 200 ? -5.439 8.056 4.805 1.00 78.06 200 PHE A CA 1
ATOM 1630 C C . PHE A 1 200 ? -5.689 9.393 5.503 1.00 78.06 200 PHE A C 1
ATOM 1632 O O . PHE A 1 200 ? -5.420 9.485 6.701 1.00 78.06 200 PHE A O 1
ATOM 1639 N N . GLY A 1 201 ? -6.247 10.383 4.797 1.00 77.88 201 GLY A N 1
ATOM 1640 C CA . GLY A 1 201 ? -6.589 11.683 5.383 1.00 77.88 201 GLY A CA 1
ATOM 1641 C C . GLY A 1 201 ? -7.561 11.546 6.557 1.00 77.88 201 GLY A C 1
ATOM 1642 O O . GLY A 1 201 ? -7.319 12.087 7.637 1.00 77.88 201 GLY A O 1
ATOM 1643 N N . LEU A 1 202 ? -8.595 10.713 6.398 1.00 87.19 202 LEU A N 1
ATOM 1644 C CA . LEU A 1 202 ? -9.549 10.403 7.463 1.00 87.19 202 LEU A CA 1
ATOM 1645 C C . LEU A 1 202 ? -8.871 9.769 8.684 1.00 87.19 202 LEU A C 1
ATOM 1647 O O . LEU A 1 202 ? -9.169 10.139 9.819 1.00 87.19 202 LEU A O 1
ATOM 1651 N N . ARG A 1 203 ? -7.940 8.829 8.477 1.00 89.62 203 ARG A N 1
ATOM 1652 C CA . ARG A 1 203 ? -7.165 8.220 9.569 1.00 89.62 203 ARG A CA 1
ATOM 1653 C C . ARG A 1 203 ? -6.318 9.250 10.299 1.00 89.62 203 ARG A C 1
ATOM 1655 O O . ARG A 1 203 ? -6.299 9.233 11.525 1.00 89.62 203 ARG A O 1
ATOM 1662 N N . GLU A 1 204 ? -5.611 10.112 9.576 1.00 85.06 204 GLU A N 1
ATOM 1663 C CA . GLU A 1 204 ? -4.752 11.127 10.188 1.00 85.06 204 GLU A CA 1
ATOM 1664 C C . GLU A 1 204 ? -5.558 12.117 11.024 1.00 85.06 204 GLU A C 1
ATOM 1666 O O . GLU A 1 204 ? -5.218 12.336 12.187 1.00 85.06 204 GLU A O 1
ATOM 1671 N N . LEU A 1 205 ? -6.653 12.656 10.481 1.00 86.12 205 LEU A N 1
ATOM 1672 C CA . LEU A 1 205 ? -7.520 13.568 11.223 1.00 86.12 205 LEU A CA 1
ATOM 1673 C C . LEU A 1 205 ? -8.133 12.891 12.455 1.00 86.12 205 LEU A C 1
ATOM 1675 O O . LEU A 1 205 ? -8.052 13.435 13.556 1.00 86.12 205 LEU A O 1
ATOM 1679 N N . ALA A 1 206 ? -8.708 11.698 12.289 1.00 90.94 206 ALA A N 1
ATOM 1680 C CA . ALA A 1 206 ? -9.313 10.967 13.396 1.00 90.94 206 ALA A CA 1
ATOM 1681 C C . ALA A 1 206 ? -8.275 10.650 14.485 1.00 90.94 206 ALA A C 1
ATOM 1683 O O . ALA A 1 206 ? -8.542 10.845 15.666 1.00 90.94 206 ALA A O 1
ATOM 1684 N N . ASN A 1 207 ? -7.058 10.256 14.107 1.00 90.69 207 ASN A N 1
ATOM 1685 C CA . ASN A 1 207 ? -5.997 10.007 15.076 1.00 90.69 207 ASN A CA 1
ATOM 1686 C C . ASN A 1 207 ? -5.534 11.285 15.791 1.00 90.69 207 ASN A C 1
ATOM 1688 O O . ASN A 1 207 ? -5.258 11.232 16.982 1.00 90.69 207 ASN A O 1
ATOM 1692 N N . ARG A 1 208 ? -5.482 12.437 15.107 1.00 86.69 208 ARG A N 1
ATOM 1693 C CA . ARG A 1 208 ? -5.195 13.725 15.767 1.00 86.69 208 ARG A CA 1
ATOM 1694 C C . ARG A 1 208 ? -6.250 14.085 16.817 1.00 86.69 208 ARG A C 1
ATOM 1696 O O . ARG A 1 208 ? -5.902 14.690 17.822 1.00 86.69 208 ARG A O 1
ATOM 1703 N N . ARG A 1 209 ? -7.522 13.744 16.579 1.00 91.88 209 ARG A N 1
ATOM 1704 C CA . ARG A 1 209 ? -8.641 14.086 17.475 1.00 91.88 209 ARG A CA 1
ATOM 1705 C C . ARG A 1 209 ? -8.830 13.093 18.623 1.00 91.88 209 ARG A C 1
ATOM 1707 O O . ARG A 1 209 ? -9.269 13.500 19.694 1.00 91.88 209 ARG A O 1
ATOM 1714 N N . TYR A 1 210 ? -8.545 11.815 18.390 1.00 93.19 210 TYR A N 1
ATOM 1715 C CA . TYR A 1 210 ? -8.905 10.728 19.307 1.00 93.19 210 TYR A CA 1
ATOM 1716 C C . TYR A 1 210 ? -7.723 9.912 19.826 1.00 93.19 210 TYR A C 1
ATOM 1718 O O . TYR A 1 210 ? -7.938 9.057 20.679 1.00 93.19 210 TYR A O 1
ATOM 1726 N N . GLU A 1 211 ? -6.514 10.153 19.314 1.00 93.56 211 GLU A N 1
ATOM 1727 C CA . GLU A 1 211 ? -5.268 9.530 19.774 1.00 93.56 211 GLU A CA 1
ATOM 1728 C C . GLU A 1 211 ? -5.368 8.001 19.881 1.00 93.56 211 GLU A C 1
ATOM 1730 O O . GLU A 1 211 ? -5.208 7.418 20.956 1.00 93.56 211 GLU A O 1
ATOM 1735 N N . PHE A 1 212 ? -5.661 7.343 18.755 1.00 95.88 212 PHE A N 1
ATOM 1736 C CA . PHE A 1 212 ? -5.933 5.910 18.745 1.00 95.88 212 PHE A CA 1
ATOM 1737 C C . PHE A 1 212 ? -4.767 5.101 19.316 1.00 95.88 212 PHE A C 1
ATOM 1739 O O . PHE A 1 212 ? -3.616 5.253 18.900 1.00 95.88 212 PHE A O 1
ATOM 1746 N N . GLU A 1 213 ? -5.085 4.185 20.229 1.00 95.00 213 GLU A N 1
ATOM 1747 C CA . GLU A 1 213 ? -4.094 3.478 21.044 1.00 95.00 213 GLU A CA 1
ATOM 1748 C C . GLU A 1 213 ? -3.061 2.738 20.182 1.00 95.00 213 GLU A C 1
ATOM 1750 O O . GLU A 1 213 ? -1.855 2.940 20.329 1.00 95.00 213 GLU A O 1
ATOM 1755 N N . MET A 1 214 ? -3.503 1.948 19.200 1.00 91.81 214 MET A N 1
ATOM 1756 C CA . MET A 1 214 ? -2.596 1.150 18.360 1.00 91.81 214 MET A CA 1
ATOM 1757 C C . MET A 1 214 ? -1.870 1.955 17.272 1.00 91.81 214 MET A C 1
ATOM 1759 O O . MET A 1 214 ? -1.093 1.387 16.497 1.00 91.81 214 MET A O 1
ATOM 1763 N N . LEU A 1 215 ? -2.103 3.269 17.191 1.00 88.31 215 LEU A N 1
ATOM 1764 C CA . LEU A 1 215 ? -1.331 4.177 16.341 1.00 88.31 215 LEU A CA 1
ATOM 1765 C C . LEU A 1 215 ? -0.213 4.902 17.101 1.00 88.31 215 LEU A C 1
ATOM 1767 O O . LEU A 1 215 ? 0.618 5.550 16.461 1.00 88.31 215 LEU A O 1
ATOM 1771 N N . LYS A 1 216 ? -0.138 4.755 18.429 1.00 86.31 216 LYS A N 1
ATOM 1772 C CA . LYS A 1 216 ? 0.971 5.288 19.222 1.00 86.31 216 LYS A CA 1
ATOM 1773 C C . LYS A 1 216 ? 2.293 4.568 18.897 1.00 86.31 216 LYS A C 1
ATOM 1775 O O . LYS A 1 216 ? 2.277 3.361 18.621 1.00 86.31 216 LYS A O 1
ATOM 1780 N N . PRO A 1 217 ? 3.448 5.263 18.924 1.00 85.06 217 PRO A N 1
ATOM 1781 C CA . PRO A 1 217 ? 4.739 4.681 18.548 1.00 85.06 217 PRO A CA 1
ATOM 1782 C C . PRO A 1 217 ? 5.116 3.393 19.298 1.00 85.06 217 PRO A C 1
ATOM 1784 O O . PRO A 1 217 ? 5.668 2.469 18.696 1.00 85.06 217 PRO A O 1
ATOM 1787 N N . GLU A 1 218 ? 4.793 3.310 20.586 1.00 87.44 218 GLU A N 1
ATOM 1788 C CA . GLU A 1 218 ? 5.037 2.162 21.465 1.00 87.44 218 GLU A CA 1
ATOM 1789 C C . GLU A 1 218 ? 4.307 0.889 21.013 1.00 87.44 218 GLU A C 1
ATOM 1791 O O . GLU A 1 218 ? 4.813 -0.219 21.201 1.00 87.44 218 GLU A O 1
ATOM 1796 N N . ASN A 1 219 ? 3.166 1.036 20.334 1.00 82.88 219 ASN A N 1
ATOM 1797 C CA . ASN A 1 219 ? 2.336 -0.075 19.878 1.00 82.88 219 ASN A CA 1
ATOM 1798 C C . ASN A 1 219 ? 2.680 -0.553 18.460 1.00 82.88 219 ASN A C 1
ATOM 1800 O O . ASN A 1 219 ? 2.094 -1.532 17.996 1.00 82.88 219 ASN A O 1
ATOM 1804 N N . ASN A 1 220 ? 3.662 0.058 17.781 1.00 78.94 220 ASN A N 1
ATOM 1805 C CA . ASN A 1 220 ? 4.054 -0.322 16.418 1.00 78.94 220 ASN A CA 1
ATOM 1806 C C . ASN A 1 220 ? 4.367 -1.821 16.297 1.00 78.94 220 ASN A C 1
ATOM 1808 O O . ASN A 1 220 ? 3.768 -2.509 15.476 1.00 78.94 220 ASN A O 1
ATOM 1812 N N . LYS A 1 221 ? 5.220 -2.356 17.182 1.00 77.12 221 LYS A N 1
ATOM 1813 C CA . LYS A 1 221 ? 5.586 -3.782 17.161 1.00 77.12 221 LYS A CA 1
ATOM 1814 C C . LYS A 1 221 ? 4.370 -4.690 17.373 1.00 77.12 221 LYS A C 1
ATOM 1816 O O . LYS A 1 221 ? 4.272 -5.742 16.747 1.00 77.12 221 LYS A O 1
ATOM 1821 N N . LYS A 1 222 ? 3.443 -4.292 18.251 1.00 86.44 222 LYS A N 1
ATOM 1822 C CA . LYS A 1 222 ? 2.208 -5.041 18.517 1.00 86.44 222 LYS A CA 1
ATOM 1823 C C . LYS A 1 222 ? 1.296 -5.031 17.289 1.00 86.44 222 LYS A C 1
ATOM 1825 O O . LYS A 1 222 ? 0.817 -6.090 16.896 1.00 86.44 222 LYS A O 1
ATOM 1830 N N . ARG A 1 223 ? 1.116 -3.871 16.647 1.00 84.69 223 ARG A N 1
ATOM 1831 C CA . ARG A 1 223 ? 0.363 -3.742 15.391 1.00 84.69 223 ARG A CA 1
ATOM 1832 C C . ARG A 1 223 ? 0.940 -4.650 14.308 1.00 84.69 223 ARG A C 1
ATOM 1834 O O . ARG A 1 223 ? 0.179 -5.372 13.679 1.00 84.69 223 ARG A O 1
ATOM 1841 N N . ASP A 1 224 ? 2.260 -4.674 14.140 1.00 73.56 224 ASP A N 1
ATOM 1842 C CA . ASP A 1 224 ? 2.906 -5.492 13.106 1.00 73.56 224 ASP A CA 1
ATOM 1843 C C . ASP A 1 224 ? 2.710 -6.998 13.355 1.00 73.56 224 ASP A C 1
ATOM 1845 O O . ASP A 1 224 ? 2.530 -7.775 12.414 1.00 73.56 224 ASP A O 1
ATOM 1849 N N . VAL A 1 225 ? 2.714 -7.435 14.620 1.00 78.12 225 VAL A N 1
ATOM 1850 C CA . VAL A 1 225 ? 2.393 -8.826 14.985 1.00 78.12 225 VAL A CA 1
ATOM 1851 C C . VAL A 1 225 ? 0.946 -9.157 14.624 1.00 78.12 225 VAL A C 1
ATOM 1853 O O . VAL A 1 225 ? 0.708 -10.171 13.972 1.00 78.12 225 VAL A O 1
ATOM 1856 N N . LEU A 1 226 ? -0.003 -8.294 14.990 1.00 82.44 226 LEU A N 1
ATOM 1857 C CA . LEU A 1 226 ? -1.428 -8.486 14.703 1.00 82.44 226 LEU A CA 1
ATOM 1858 C C . LEU A 1 226 ? -1.722 -8.455 13.198 1.00 82.44 226 LEU A C 1
ATOM 1860 O O . LEU A 1 226 ? -2.497 -9.270 12.700 1.00 82.44 226 LEU A O 1
ATOM 1864 N N . GLU A 1 227 ? -1.069 -7.562 12.457 1.00 81.00 227 GLU A N 1
ATOM 1865 C CA . GLU A 1 227 ? -1.176 -7.475 11.003 1.00 81.00 227 GLU A CA 1
ATOM 1866 C C . GLU A 1 227 ? -0.672 -8.764 10.337 1.00 81.00 227 GLU A C 1
ATOM 1868 O O . GLU A 1 227 ? -1.359 -9.348 9.494 1.00 81.00 227 GLU A O 1
ATOM 1873 N N . ASN A 1 228 ? 0.495 -9.264 10.757 1.00 72.62 228 ASN A N 1
ATOM 1874 C CA . ASN A 1 228 ? 1.024 -10.533 10.263 1.00 72.62 228 ASN A CA 1
ATOM 1875 C C . ASN A 1 228 ? 0.142 -11.724 10.650 1.00 72.62 228 ASN A C 1
ATOM 1877 O O . ASN A 1 228 ? -0.049 -12.621 9.828 1.00 72.62 228 ASN A O 1
ATOM 1881 N N . GLU A 1 229 ? -0.395 -11.751 11.870 1.00 76.81 229 GLU A N 1
ATOM 1882 C CA . GLU A 1 229 ? -1.304 -12.808 12.308 1.00 76.81 229 GLU A CA 1
ATOM 1883 C C . GLU A 1 229 ? -2.556 -12.834 11.424 1.00 76.81 229 GLU A C 1
ATOM 1885 O O . GLU A 1 229 ? -2.898 -13.880 10.868 1.00 76.81 229 GLU A O 1
ATOM 1890 N N . TRP A 1 230 ? -3.199 -11.681 11.221 1.00 79.75 230 TRP A N 1
ATOM 1891 C CA . TRP A 1 230 ? -4.372 -11.570 10.361 1.00 79.75 230 TRP A CA 1
ATOM 1892 C C . TRP A 1 230 ? -4.070 -12.016 8.931 1.00 79.75 230 TRP A C 1
ATOM 1894 O O . TRP A 1 230 ? -4.702 -12.944 8.423 1.00 79.75 230 TRP A O 1
ATOM 1904 N N . PHE A 1 231 ? -3.098 -11.379 8.273 1.00 70.06 231 PHE A N 1
ATOM 1905 C CA . PHE A 1 231 ? -2.882 -11.572 6.842 1.00 70.06 231 PHE A CA 1
ATOM 1906 C C . PHE A 1 231 ? -2.316 -12.943 6.477 1.00 70.06 231 PHE A C 1
ATOM 1908 O O . PHE A 1 231 ? -2.605 -13.407 5.374 1.00 70.06 231 PHE A O 1
ATOM 1915 N N . ASN A 1 232 ? -1.547 -13.585 7.362 1.00 64.00 232 ASN A N 1
ATOM 1916 C CA . ASN A 1 232 ? -0.902 -14.864 7.053 1.00 64.00 232 ASN A CA 1
ATOM 1917 C C . ASN A 1 232 ? -1.653 -16.076 7.624 1.00 64.00 232 ASN A C 1
ATOM 1919 O O . ASN A 1 232 ? -1.638 -17.136 7.002 1.00 64.00 232 ASN A O 1
ATOM 1923 N N . ASN A 1 233 ? -2.310 -15.944 8.784 1.00 65.81 233 ASN A N 1
ATOM 1924 C CA . ASN A 1 233 ? -2.842 -17.106 9.507 1.00 65.81 233 ASN A CA 1
ATOM 1925 C C . ASN A 1 233 ? -4.371 -17.213 9.446 1.00 65.81 233 ASN A C 1
ATOM 1927 O O . ASN A 1 233 ? -4.902 -18.326 9.459 1.00 65.81 233 ASN A O 1
ATOM 1931 N N . TRP A 1 234 ? -5.077 -16.079 9.378 1.00 66.81 234 TRP A N 1
ATOM 1932 C CA . TRP A 1 234 ? -6.537 -16.034 9.540 1.00 66.81 234 TRP A CA 1
ATOM 1933 C C . TRP A 1 234 ? -7.296 -15.577 8.299 1.00 66.81 234 TRP A C 1
ATOM 1935 O O . TRP A 1 234 ? -8.412 -16.047 8.058 1.00 66.81 234 TRP A O 1
ATOM 1945 N N . ARG A 1 235 ? -6.708 -14.694 7.486 1.00 66.75 235 ARG A N 1
ATOM 1946 C CA . ARG A 1 235 ? -7.354 -14.167 6.284 1.00 66.75 235 ARG A CA 1
ATOM 1947 C C . ARG A 1 235 ? -7.705 -15.307 5.326 1.00 66.75 235 ARG A C 1
ATOM 1949 O O . ARG A 1 235 ? -6.841 -16.059 4.889 1.00 66.75 235 ARG A O 1
ATOM 1956 N N . GLY A 1 236 ? -8.991 -15.406 4.985 1.00 69.19 236 GLY A N 1
ATOM 1957 C CA . GLY A 1 236 ? -9.541 -16.473 4.140 1.00 69.19 236 GLY A CA 1
ATOM 1958 C C . GLY A 1 236 ? -10.097 -17.674 4.912 1.00 69.19 236 GLY A C 1
ATOM 1959 O O . GLY A 1 236 ? -10.688 -18.550 4.291 1.00 69.19 236 GLY A O 1
ATOM 1960 N N . ARG A 1 237 ? -9.948 -17.709 6.244 1.00 76.62 237 ARG A N 1
ATOM 1961 C CA . ARG A 1 237 ? -10.549 -18.731 7.121 1.00 76.62 237 ARG A CA 1
ATOM 1962 C C . ARG A 1 237 ? -11.732 -18.194 7.919 1.00 76.62 237 ARG A C 1
ATOM 1964 O O . ARG A 1 237 ? -12.724 -18.895 8.062 1.00 76.62 237 ARG A O 1
ATOM 1971 N N . ILE A 1 238 ? -11.612 -16.968 8.424 1.00 82.75 238 ILE A N 1
ATOM 1972 C CA . ILE A 1 238 ? -12.657 -16.256 9.170 1.00 82.75 238 ILE A CA 1
ATOM 1973 C C . ILE A 1 238 ? -12.737 -14.801 8.707 1.00 82.75 238 ILE A C 1
ATOM 1975 O O . ILE A 1 238 ? -11.842 -14.301 8.013 1.00 82.75 238 ILE A O 1
ATOM 1979 N N . THR A 1 239 ? -13.817 -14.119 9.075 1.00 86.31 239 THR A N 1
ATOM 1980 C CA . THR A 1 239 ? -13.966 -12.679 8.857 1.00 86.31 239 THR A CA 1
ATOM 1981 C C . THR A 1 239 ? -13.064 -11.882 9.800 1.00 86.31 239 THR A C 1
ATOM 1983 O O . THR A 1 239 ? -12.579 -12.374 10.821 1.00 86.31 239 THR A O 1
ATOM 1986 N N . PHE A 1 240 ? -12.817 -10.621 9.442 1.00 86.50 240 PHE A N 1
ATOM 1987 C CA . PHE A 1 240 ? -11.985 -9.732 10.251 1.00 86.50 240 PHE A CA 1
ATOM 1988 C C . PHE A 1 240 ? -12.594 -9.474 11.631 1.00 86.50 240 PHE A C 1
ATOM 1990 O O . PHE A 1 240 ? -11.878 -9.486 12.628 1.00 86.50 240 PHE A O 1
ATOM 1997 N N . ASP A 1 241 ? -13.913 -9.292 11.691 1.00 88.19 241 ASP A N 1
ATOM 1998 C CA . ASP A 1 241 ? -14.618 -9.026 12.942 1.00 88.19 241 ASP A CA 1
ATOM 1999 C C . ASP A 1 241 ? -14.619 -10.252 13.863 1.00 88.19 241 ASP A C 1
ATOM 2001 O O . ASP A 1 241 ? -14.383 -10.109 15.062 1.00 88.19 241 ASP A O 1
ATOM 2005 N N . GLU A 1 242 ? -14.780 -11.462 13.312 1.00 88.81 242 GLU A N 1
ATOM 2006 C CA . GLU A 1 242 ? -14.641 -12.711 14.075 1.00 88.81 242 GLU A CA 1
ATOM 2007 C C . GLU A 1 242 ? -13.230 -12.874 14.651 1.00 88.81 242 GLU A C 1
ATOM 2009 O O . GLU A 1 242 ? -13.071 -13.269 15.806 1.00 88.81 242 GLU A O 1
ATOM 2014 N N . TRP A 1 243 ? -12.195 -12.550 13.872 1.00 92.38 243 TRP A N 1
ATOM 2015 C CA . TRP A 1 243 ? -10.813 -12.589 14.350 1.00 92.38 243 TRP A CA 1
ATOM 2016 C C . TRP A 1 243 ? -10.555 -11.555 15.453 1.00 92.38 243 TRP A C 1
ATOM 2018 O O . TRP A 1 243 ? -9.979 -11.890 16.489 1.00 92.38 243 TRP A O 1
ATOM 2028 N N . ARG A 1 244 ? -11.023 -10.315 15.271 1.00 91.75 244 ARG A N 1
ATOM 2029 C CA . ARG A 1 244 ? -10.889 -9.244 16.270 1.00 91.75 244 ARG A CA 1
ATOM 2030 C C . ARG A 1 244 ? -11.589 -9.611 17.579 1.00 91.75 244 ARG A C 1
ATOM 2032 O O . ARG A 1 244 ? -11.036 -9.400 18.654 1.00 91.75 244 ARG A O 1
ATOM 2039 N N . GLU A 1 245 ? -12.761 -10.231 17.500 1.00 90.31 245 GLU A N 1
ATOM 2040 C CA . GLU A 1 245 ? -13.478 -10.729 18.675 1.00 90.31 245 GLU A CA 1
ATOM 2041 C C . GLU A 1 245 ? -12.702 -11.844 19.403 1.00 90.31 245 GLU A C 1
ATOM 2043 O O . GLU A 1 245 ? -12.643 -11.856 20.633 1.00 90.31 245 GLU A O 1
ATOM 2048 N N . GLN A 1 246 ? -12.019 -12.739 18.678 1.00 90.00 246 GLN A N 1
ATOM 2049 C CA . GLN A 1 246 ? -11.121 -13.716 19.311 1.00 90.00 246 GLN A CA 1
ATOM 2050 C C . GLN A 1 246 ? -9.939 -13.049 20.024 1.00 90.00 246 GLN A C 1
ATOM 2052 O O . GLN A 1 246 ? -9.570 -13.483 21.115 1.00 90.00 246 GLN A O 1
ATOM 2057 N N . LEU A 1 247 ? -9.350 -11.998 19.444 1.00 89.56 247 LEU A N 1
ATOM 2058 C CA . LEU A 1 247 ? -8.273 -11.243 20.093 1.00 89.56 247 LEU A CA 1
ATOM 2059 C C . LEU A 1 247 ? -8.730 -10.577 21.391 1.00 89.56 247 LEU A C 1
ATOM 2061 O O . LEU A 1 247 ? -8.004 -10.627 22.387 1.00 89.56 247 LEU A O 1
ATOM 2065 N N . ARG A 1 248 ? -9.932 -9.986 21.400 1.00 86.25 248 ARG A N 1
ATOM 2066 C CA . ARG A 1 248 ? -10.511 -9.387 22.612 1.00 86.25 248 ARG A CA 1
ATOM 2067 C C . ARG A 1 248 ? -10.611 -10.413 23.734 1.00 86.25 248 ARG A C 1
ATOM 2069 O O . ARG A 1 248 ? -10.147 -10.145 24.834 1.00 86.25 248 ARG A O 1
ATOM 2076 N N . ARG A 1 249 ? -11.116 -11.613 23.438 1.00 86.38 249 ARG A N 1
ATOM 2077 C CA . ARG A 1 249 ? -11.231 -12.703 24.424 1.00 86.38 249 ARG A CA 1
ATOM 2078 C C . ARG A 1 249 ? -9.870 -13.144 24.966 1.00 86.38 249 ARG A C 1
ATOM 2080 O O . ARG A 1 249 ? -9.694 -13.201 26.175 1.00 86.38 249 ARG A O 1
ATOM 2087 N N . ARG A 1 250 ? -8.865 -13.319 24.096 1.00 81.25 250 ARG A N 1
ATOM 2088 C CA . ARG A 1 250 ? -7.481 -13.653 24.508 1.00 81.25 250 ARG A CA 1
ATOM 2089 C C . ARG A 1 250 ? -6.837 -12.607 25.424 1.00 81.25 250 ARG A C 1
ATOM 2091 O O . ARG A 1 250 ? -5.904 -12.931 26.152 1.00 81.25 250 ARG A O 1
ATOM 2098 N N . SER A 1 251 ? -7.285 -11.358 25.331 1.00 70.44 251 SER A N 1
ATOM 2099 C CA . SER A 1 251 ? -6.768 -10.244 26.129 1.00 70.44 251 SER A CA 1
ATOM 2100 C C . SER A 1 251 ? -7.454 -10.118 27.495 1.00 70.44 251 SER A C 1
ATOM 2102 O O . SER A 1 251 ? -6.957 -9.380 28.331 1.00 70.44 251 SER A O 1
ATOM 2104 N N . ILE A 1 252 ? -8.590 -10.794 27.705 1.00 60.84 252 ILE A N 1
ATOM 2105 C CA . ILE A 1 252 ? -9.324 -10.835 28.984 1.00 60.84 252 ILE A CA 1
ATOM 2106 C C . ILE A 1 252 ? -8.828 -11.998 29.858 1.00 60.84 252 ILE A C 1
ATOM 2108 O O . ILE A 1 252 ? -8.867 -11.910 31.081 1.00 60.84 252 ILE A O 1
ATOM 2112 N N . ASP A 1 253 ? -8.343 -13.069 29.227 1.00 48.56 253 ASP A N 1
ATOM 2113 C CA . ASP A 1 253 ? -7.858 -14.279 29.903 1.00 48.56 253 ASP A CA 1
ATOM 2114 C C . ASP A 1 253 ? -6.371 -14.209 30.330 1.00 48.56 253 ASP A C 1
ATOM 2116 O O . ASP A 1 253 ? -5.856 -15.170 30.905 1.00 48.56 253 ASP A O 1
ATOM 2120 N N . ASN A 1 254 ? -5.680 -13.096 30.047 1.00 42.81 254 ASN A N 1
ATOM 2121 C CA . ASN A 1 254 ? -4.298 -12.795 30.463 1.00 42.81 254 ASN A CA 1
ATOM 2122 C C . ASN A 1 254 ? -4.265 -11.568 31.374 1.00 42.81 254 ASN A C 1
ATOM 2124 O O . ASN A 1 254 ? -3.424 -11.556 32.299 1.00 42.81 254 ASN A O 1
#

Radius of gyration: 23.19 Å; chains: 1; bounding box: 71×54×55 Å